Protein AF-A0A3D5EHP7-F1 (afdb_monomer)

Nearest PDB structures (foldseek):
  6ozk-assembly1_A  TM=3.458E-01  e=2.226E-01  Mus musculus
  6ozp-assembly1_A  TM=2.318E-01  e=3.391E-01  Mus musculus
  5dll-assembly1_A  TM=2.521E-01  e=5.826E-01  Francisella tularensis subsp. tularensis SCHU S4
  2ic3-assembly1_A  TM=4.475E-01  e=1.940E+00  Human immunodeficiency virus type 1 BH10
  4r5t-assembly1_A  TM=1.980E-01  e=2.831E-01  Plasmodium falciparum FcB1/Columbia

Mean predicted aligned error: 9.12 Å

Sequence (180 aa):
MDFETLTKLLETGKETVAVRLINDFSVHNEFAHITLQVVHVAKTGNYDTFGFYDNYYGQKHQYRGLKLTCQMDWRQNKTYGFHIGISPKTDLISLEEAETSLKVLRTINRKMLKMIHNEGHTDDFSEYAMRFCRAINAKAFYHNIDGNRAQSINHNIGLLRSELDIAIKTNLATWASRAA

pLDDT: mean 75.91, std 18.63, range [33.41, 97.31]

Secondary structure (DSSP, 8-state):
--HHHHHHHHHTT---EEEEEEEE--TT-SEEEEEEEEEE--SS--SSS-------TT---TTTTEEEEEEEETT-SS--EEEEEE--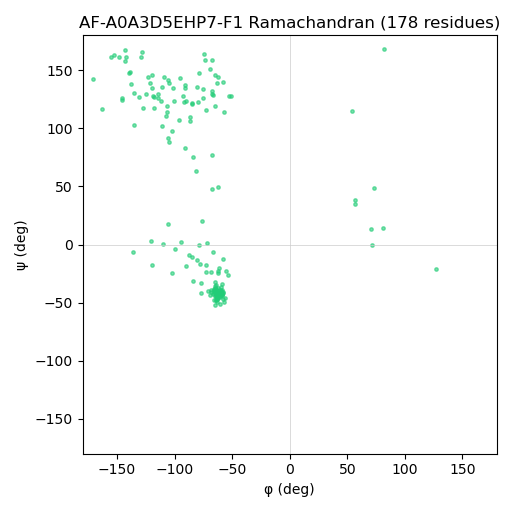SSSS--HHHHHHHHHHHHHHHHHHHHHHHHH-----HHHHHHHHHHHTT--EEEE--STT----EES-GGGHHHHHHHHHHHHHHHHHHHH-

Radius of gyration: 17.22 Å; Cα contacts (8 Å, |Δi|>4): 249; chains: 1; bounding box: 48×37×48 Å

Foldseek 3Di:
DDPVVVLVCQVVVVWAKEWEWDWADDLPDQKTKTKTQIFTADNDDDQPFCPGGDPPPDDPDLRAQWMWMWMDGLVDLDTDDIDTARDDPDPDDDPVRVVSRVVSVVQLVVQLVVCCVVPNDDPDPLVSVLSSCVSVVHQKYFYDDPDRNTPDIGRHPVCSSVVVVVSSCVNSVSSVVVVD

Structure (mmCIF, N/CA/C/O backbone):
data_AF-A0A3D5EHP7-F1
#
_entry.id   AF-A0A3D5EHP7-F1
#
loop_
_atom_site.group_PDB
_atom_site.id
_atom_site.type_symbol
_atom_site.label_atom_id
_atom_site.label_alt_id
_atom_site.label_comp_id
_atom_site.label_asym_id
_atom_site.label_entity_id
_atom_site.label_seq_id
_atom_site.pdbx_PDB_ins_code
_atom_site.Cartn_x
_atom_site.Cartn_y
_atom_site.Cartn_z
_atom_site.occupancy
_atom_site.B_iso_or_equiv
_atom_site.auth_seq_id
_atom_site.auth_comp_id
_atom_site.auth_asym_id
_atom_site.auth_atom_id
_atom_site.pdbx_PDB_model_num
ATOM 1 N N . MET A 1 1 ? -20.655 -2.899 -6.683 1.00 52.44 1 MET A N 1
ATOM 2 C CA . MET A 1 1 ? -21.229 -2.524 -5.376 1.00 52.44 1 MET A CA 1
ATOM 3 C C . MET A 1 1 ? -22.036 -1.273 -5.629 1.00 52.44 1 MET A C 1
ATOM 5 O O . MET A 1 1 ? -21.481 -0.356 -6.219 1.00 52.44 1 MET A O 1
ATOM 9 N N . ASP A 1 2 ? -23.329 -1.287 -5.326 1.00 45.03 2 ASP A N 1
ATOM 10 C CA . ASP A 1 2 ? -24.186 -0.119 -5.537 1.00 45.03 2 ASP A CA 1
ATOM 11 C C . ASP A 1 2 ? -23.926 0.982 -4.492 1.00 45.03 2 ASP A C 1
ATOM 13 O O . ASP A 1 2 ? -23.277 0.771 -3.461 1.00 45.03 2 ASP A O 1
ATOM 17 N N . PHE A 1 3 ? -24.407 2.182 -4.813 1.00 43.72 3 PHE A N 1
ATOM 18 C CA . PHE A 1 3 ? -24.248 3.402 -4.022 1.00 43.72 3 PHE A CA 1
ATOM 19 C C . PHE A 1 3 ? -24.839 3.271 -2.610 1.00 43.72 3 PHE A C 1
ATOM 21 O O . PHE A 1 3 ? -24.263 3.755 -1.637 1.00 43.72 3 PHE A O 1
ATOM 28 N N . GLU A 1 4 ? -25.961 2.568 -2.483 1.00 46.66 4 GLU A N 1
ATOM 29 C CA . GLU A 1 4 ? -26.695 2.416 -1.228 1.00 46.66 4 GLU A CA 1
ATOM 30 C C . GLU A 1 4 ? -25.938 1.518 -0.234 1.00 46.66 4 GLU A C 1
ATOM 32 O O . GLU A 1 4 ? -25.807 1.840 0.951 1.00 46.66 4 GLU A O 1
ATOM 37 N N . THR A 1 5 ? -25.329 0.438 -0.734 1.00 53.66 5 THR A N 1
ATOM 38 C CA . THR A 1 5 ? -24.476 -0.462 0.052 1.00 53.66 5 THR A CA 1
ATOM 39 C C . THR A 1 5 ? -23.208 0.238 0.544 1.00 53.66 5 THR A C 1
ATOM 41 O O . THR A 1 5 ? -22.797 0.041 1.691 1.00 53.66 5 THR A O 1
ATOM 44 N N . LEU A 1 6 ? -22.588 1.073 -0.298 1.00 48.25 6 LEU A N 1
ATOM 45 C CA . LEU A 1 6 ? -21.372 1.812 0.049 1.00 48.25 6 LEU A CA 1
ATOM 46 C C . LEU A 1 6 ? -21.636 2.834 1.167 1.00 48.25 6 LEU A C 1
ATOM 48 O O . LEU A 1 6 ? -20.916 2.845 2.164 1.00 48.25 6 LEU A O 1
ATOM 52 N N . THR A 1 7 ? -22.704 3.627 1.055 1.00 48.56 7 THR A N 1
ATOM 53 C CA . THR A 1 7 ? -23.089 4.635 2.058 1.00 48.56 7 THR A CA 1
ATOM 54 C C . THR A 1 7 ? -23.335 4.007 3.431 1.00 48.56 7 THR A C 1
ATOM 56 O O . THR A 1 7 ? -22.798 4.473 4.435 1.00 48.56 7 THR A O 1
ATOM 59 N N . LYS A 1 8 ? -24.026 2.863 3.482 1.00 51.59 8 LYS A N 1
ATOM 60 C CA . LYS A 1 8 ? -24.320 2.144 4.733 1.00 51.59 8 LYS A CA 1
ATOM 61 C C . LYS A 1 8 ? -23.060 1.601 5.428 1.00 51.59 8 LYS A C 1
ATOM 63 O O . LYS A 1 8 ? -22.973 1.591 6.659 1.00 51.59 8 LYS A O 1
ATOM 68 N N . LE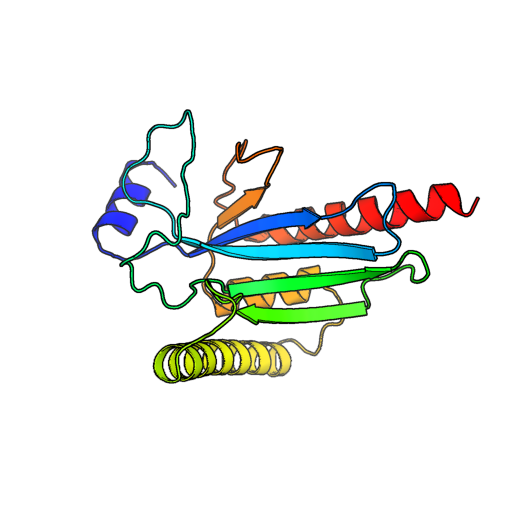U A 1 9 ? -22.052 1.159 4.669 1.00 46.53 9 LEU A N 1
ATOM 69 C CA . LEU A 1 9 ? -20.755 0.730 5.219 1.00 46.53 9 LEU A CA 1
ATOM 70 C C . LEU A 1 9 ? -19.970 1.911 5.808 1.00 46.53 9 LEU A C 1
ATOM 72 O O . LEU A 1 9 ? -19.404 1.803 6.896 1.00 46.53 9 LEU A O 1
ATOM 76 N N . LEU A 1 10 ? -19.996 3.056 5.127 1.00 47.22 10 LEU A N 1
ATOM 77 C CA . LEU A 1 10 ? -19.319 4.271 5.572 1.00 47.22 10 LEU A CA 1
ATOM 78 C C . LEU A 1 10 ? -19.994 4.876 6.815 1.00 47.22 10 LEU A C 1
ATOM 80 O O . LEU A 1 10 ? -19.317 5.221 7.785 1.00 47.22 10 LEU A O 1
ATOM 84 N N . GLU A 1 11 ? -21.324 4.947 6.852 1.00 45.44 11 GLU A N 1
ATOM 85 C CA . GLU A 1 11 ? -22.095 5.448 7.997 1.00 45.44 11 GLU A CA 1
ATOM 86 C C . GLU A 1 11 ? -21.859 4.631 9.266 1.00 45.44 11 GLU A C 1
ATOM 88 O O . GLU A 1 11 ? -21.575 5.213 10.315 1.00 45.44 11 GLU A O 1
ATOM 93 N N . THR A 1 12 ? -21.851 3.300 9.151 1.00 50.81 12 THR A N 1
ATOM 94 C CA . THR A 1 12 ? -21.662 2.364 10.275 1.00 50.81 12 THR A CA 1
ATOM 95 C C . THR A 1 12 ? -20.234 2.310 10.831 1.00 50.81 12 THR A C 1
ATOM 97 O O . THR A 1 12 ? -19.967 1.531 11.744 1.00 50.81 12 THR A O 1
ATOM 100 N N . GLY A 1 13 ? -19.298 3.110 10.301 1.00 42.38 13 GLY A N 1
ATOM 101 C CA . GLY A 1 13 ? -17.891 3.069 10.714 1.00 42.38 13 GLY A CA 1
ATOM 102 C C . GLY A 1 13 ? -17.168 1.800 10.255 1.00 42.38 13 GLY A C 1
ATOM 103 O O . GLY A 1 13 ? -16.054 1.526 10.698 1.00 42.38 13 GLY A O 1
ATOM 104 N N . LYS A 1 14 ? -17.766 1.028 9.336 1.00 51.19 14 LYS A N 1
ATOM 105 C CA . LYS A 1 14 ? -17.081 -0.034 8.592 1.00 51.19 14 LYS A CA 1
ATOM 106 C C . LYS A 1 14 ? -16.318 0.610 7.438 1.00 51.19 14 LYS A C 1
ATOM 108 O O . LYS A 1 14 ? -16.626 0.416 6.264 1.00 51.19 14 LYS A O 1
ATOM 113 N N . GLU A 1 15 ? -15.352 1.443 7.805 1.00 54.34 15 GLU A N 1
ATOM 114 C CA . GLU A 1 15 ? -14.517 2.190 6.874 1.00 54.34 15 GLU A CA 1
ATOM 115 C C . GLU A 1 15 ? -13.895 1.241 5.847 1.00 54.34 15 GLU A C 1
ATOM 117 O O . GLU A 1 15 ? -13.283 0.225 6.187 1.00 54.34 15 GLU A O 1
ATOM 122 N N . THR A 1 16 ? -14.061 1.567 4.567 1.00 65.00 16 THR A N 1
ATOM 123 C CA . THR A 1 16 ? -13.399 0.826 3.496 1.00 65.00 16 THR A CA 1
ATOM 124 C C . THR A 1 16 ? -12.020 1.438 3.292 1.00 65.00 16 THR A C 1
ATOM 126 O O . THR A 1 16 ? -11.901 2.570 2.824 1.00 65.00 16 THR A O 1
ATOM 129 N N . VAL A 1 17 ? -10.977 0.702 3.680 1.00 75.88 17 VAL A N 1
ATOM 130 C CA . VAL A 1 17 ? -9.587 1.081 3.403 1.00 75.88 17 VAL A CA 1
ATOM 131 C C . VAL A 1 17 ? -9.359 0.994 1.893 1.00 75.88 17 VAL A C 1
ATOM 133 O O . VAL A 1 17 ? -9.712 -0.004 1.255 1.00 75.88 17 VAL A O 1
ATOM 136 N N . ALA A 1 18 ? -8.766 2.032 1.317 1.00 79.81 18 ALA A N 1
ATOM 137 C CA . ALA A 1 18 ? -8.351 2.070 -0.078 1.00 79.81 18 ALA A CA 1
ATOM 138 C C . ALA A 1 18 ? -6.884 2.496 -0.181 1.00 79.81 18 ALA A C 1
ATOM 140 O O . ALA A 1 18 ? -6.293 2.991 0.782 1.00 79.81 18 ALA A O 1
ATOM 141 N N . VAL A 1 19 ? -6.288 2.291 -1.352 1.00 85.06 19 VAL A N 1
ATOM 142 C CA . VAL A 1 19 ? -4.933 2.770 -1.645 1.00 85.06 19 VAL A CA 1
ATOM 143 C C . VAL A 1 19 ? -4.929 3.704 -2.848 1.00 85.06 19 VAL A C 1
ATOM 145 O O . VAL A 1 19 ? -5.598 3.468 -3.850 1.00 85.06 19 VAL A O 1
ATOM 148 N N . ARG A 1 20 ? -4.154 4.778 -2.745 1.00 84.69 20 ARG A N 1
ATOM 149 C CA . ARG A 1 20 ? -3.828 5.676 -3.850 1.00 84.69 20 ARG A CA 1
ATOM 150 C C . ARG A 1 20 ? -2.547 5.200 -4.503 1.00 84.69 20 ARG A C 1
ATOM 152 O O . ARG A 1 20 ? -1.528 5.142 -3.817 1.00 84.69 20 ARG A O 1
ATOM 159 N N . LEU A 1 21 ? -2.588 4.926 -5.800 1.00 87.56 21 LEU A N 1
ATOM 160 C CA . LEU A 1 21 ? -1.389 4.699 -6.594 1.00 87.56 21 LEU A CA 1
ATOM 161 C C . LEU A 1 21 ? -0.824 6.044 -7.064 1.00 87.56 21 LEU A C 1
ATOM 163 O O . LEU A 1 21 ? -1.497 6.815 -7.749 1.00 87.56 21 LEU A O 1
ATOM 167 N N . ILE A 1 22 ? 0.416 6.315 -6.672 1.00 85.88 22 ILE A N 1
ATOM 168 C CA . ILE A 1 22 ? 1.203 7.476 -7.081 1.00 85.88 22 ILE A CA 1
ATOM 169 C C . ILE A 1 22 ? 2.422 6.938 -7.827 1.00 85.88 22 ILE A C 1
ATOM 171 O O . ILE A 1 22 ? 3.229 6.225 -7.233 1.00 85.88 22 ILE A O 1
ATOM 175 N N . ASN A 1 23 ? 2.553 7.271 -9.110 1.00 84.75 23 ASN A N 1
ATOM 176 C CA . ASN A 1 23 ? 3.771 7.015 -9.874 1.00 84.75 23 ASN A CA 1
ATOM 177 C C . ASN A 1 23 ? 4.547 8.329 -9.986 1.00 84.75 23 ASN A C 1
ATOM 179 O O . ASN A 1 23 ? 4.210 9.184 -10.801 1.00 84.75 23 ASN A O 1
ATOM 183 N N . ASP A 1 24 ? 5.529 8.506 -9.110 1.00 79.06 24 ASP A N 1
ATOM 184 C CA . ASP A 1 24 ? 6.421 9.659 -9.110 1.00 79.06 24 ASP A CA 1
ATOM 185 C C . ASP A 1 24 ? 7.647 9.330 -9.962 1.00 79.06 24 ASP A C 1
ATOM 187 O O . ASP A 1 24 ? 8.686 8.854 -9.491 1.00 79.06 24 ASP A O 1
ATOM 191 N N . PHE A 1 25 ? 7.460 9.514 -11.264 1.00 73.69 25 PHE A N 1
ATOM 192 C CA . PHE A 1 25 ? 8.495 9.376 -12.266 1.00 73.69 25 PHE A CA 1
ATOM 193 C C . PHE A 1 25 ? 8.538 10.644 -13.108 1.00 73.69 25 PHE A C 1
ATOM 195 O O . PHE A 1 25 ? 7.575 10.986 -13.795 1.00 73.69 25 PHE A O 1
ATOM 202 N N . SER A 1 26 ? 9.675 11.332 -13.060 1.00 65.94 26 SER A N 1
ATOM 203 C CA . SER A 1 26 ? 9.962 12.448 -13.948 1.00 65.94 26 SER A CA 1
ATOM 204 C C . SER A 1 26 ? 10.979 12.003 -14.991 1.00 65.94 26 SER A C 1
ATOM 206 O O . SER A 1 26 ? 11.950 11.304 -14.700 1.00 65.94 26 SER A O 1
ATOM 208 N N . VAL A 1 27 ? 10.781 12.487 -16.213 1.00 60.22 27 VAL A N 1
ATOM 209 C CA . VAL A 1 27 ? 11.666 12.296 -17.366 1.00 60.22 27 VAL A CA 1
ATOM 210 C C . VAL A 1 27 ? 13.090 12.814 -17.073 1.00 60.22 27 VAL A C 1
ATOM 212 O O . VAL A 1 27 ? 14.014 12.488 -17.800 1.00 60.22 27 VAL A O 1
ATOM 215 N N . HIS A 1 28 ? 13.345 13.567 -16.005 1.00 64.94 28 HIS A N 1
ATOM 216 C CA . HIS A 1 28 ? 14.689 14.055 -15.664 1.00 64.94 28 HIS A CA 1
ATOM 217 C C . HIS A 1 28 ? 15.289 13.403 -14.414 1.00 64.94 28 HIS A C 1
ATOM 219 O O . HIS A 1 28 ? 16.419 13.725 -14.056 1.00 64.94 28 HIS A O 1
ATOM 225 N N . ASN A 1 29 ? 14.575 12.480 -13.766 1.00 70.00 29 ASN A N 1
ATOM 226 C CA . ASN A 1 29 ? 15.044 11.872 -12.528 1.00 70.00 29 ASN A CA 1
ATOM 227 C C . ASN A 1 29 ? 15.859 10.599 -12.791 1.00 70.00 29 ASN A C 1
ATOM 229 O O . ASN A 1 29 ? 15.479 9.732 -13.580 1.00 70.00 29 ASN A O 1
ATOM 233 N N . GLU A 1 30 ? 16.959 10.469 -12.050 1.00 79.88 30 GLU A N 1
ATOM 234 C CA . GLU A 1 30 ? 17.740 9.229 -11.946 1.00 79.88 30 GLU A CA 1
ATOM 235 C C . GLU A 1 30 ? 16.964 8.129 -11.198 1.00 79.88 30 GLU A C 1
ATOM 237 O O . GLU A 1 30 ? 17.191 6.940 -11.406 1.00 79.88 30 GLU A O 1
ATOM 242 N N . PHE A 1 31 ? 16.004 8.530 -10.363 1.00 83.38 31 PHE A N 1
ATOM 243 C CA . PHE A 1 31 ? 15.211 7.644 -9.520 1.00 83.38 31 PHE A CA 1
ATOM 244 C C . PHE A 1 31 ? 13.722 7.758 -9.846 1.00 83.38 31 PHE A C 1
ATOM 246 O O . PHE A 1 31 ? 13.219 8.844 -10.145 1.00 83.38 31 PHE A O 1
ATOM 253 N N . ALA A 1 32 ? 13.007 6.641 -9.740 1.00 85.06 32 ALA A N 1
ATOM 254 C CA . ALA A 1 32 ? 11.553 6.593 -9.837 1.00 85.06 32 ALA A CA 1
ATOM 255 C C . ALA A 1 32 ? 10.963 5.963 -8.577 1.00 85.06 32 ALA A C 1
ATOM 257 O O . ALA A 1 32 ? 11.521 5.006 -8.026 1.00 85.06 32 ALA A O 1
ATOM 258 N N . HIS A 1 33 ? 9.804 6.466 -8.155 1.00 88.56 33 HIS A N 1
ATOM 259 C CA . HIS A 1 33 ? 9.080 5.924 -7.017 1.00 88.56 33 HIS A CA 1
ATOM 260 C C . HIS A 1 33 ? 7.654 5.555 -7.390 1.00 88.56 33 HIS A C 1
ATOM 262 O O . HIS A 1 33 ? 6.889 6.377 -7.884 1.00 88.56 33 HIS A O 1
ATOM 268 N N . ILE A 1 34 ? 7.254 4.333 -7.049 1.00 90.31 34 ILE A N 1
ATOM 269 C CA . ILE A 1 34 ? 5.842 3.948 -7.059 1.00 90.31 34 ILE A CA 1
ATOM 270 C C . ILE A 1 34 ? 5.388 3.852 -5.609 1.00 90.31 34 ILE A C 1
ATOM 272 O O . ILE A 1 34 ? 5.931 3.070 -4.832 1.00 90.31 34 ILE A O 1
ATOM 276 N N . THR A 1 35 ? 4.403 4.660 -5.229 1.00 90.69 35 THR A N 1
ATOM 277 C CA . THR A 1 35 ? 3.890 4.726 -3.860 1.00 90.69 35 THR A CA 1
ATOM 278 C C . THR A 1 35 ? 2.419 4.340 -3.809 1.00 90.69 35 THR A C 1
ATOM 280 O O . THR A 1 35 ? 1.587 4.920 -4.501 1.00 90.69 35 THR A O 1
ATOM 283 N N . LEU A 1 36 ? 2.093 3.398 -2.927 1.00 91.00 36 LEU A N 1
ATOM 284 C CA . LEU A 1 36 ? 0.739 3.136 -2.464 1.00 91.00 36 LEU A CA 1
ATOM 285 C C . LEU A 1 36 ? 0.508 3.871 -1.148 1.00 91.00 36 LEU A C 1
ATOM 287 O O . LEU A 1 36 ? 1.027 3.474 -0.106 1.00 91.00 36 LEU A O 1
ATOM 291 N N . GLN A 1 37 ? -0.277 4.940 -1.182 1.00 88.06 37 GLN A N 1
ATOM 292 C CA . GLN A 1 37 ? -0.674 5.668 0.021 1.00 88.06 37 GLN A CA 1
ATOM 293 C C . GLN A 1 37 ? -2.008 5.130 0.536 1.00 88.06 37 GLN A C 1
ATOM 295 O O . GLN A 1 37 ? -2.980 5.067 -0.215 1.00 88.06 37 GLN A O 1
ATOM 300 N N . VAL A 1 38 ? -2.070 4.763 1.816 1.00 84.38 38 VAL A N 1
ATOM 301 C CA . VAL A 1 38 ? -3.312 4.292 2.439 1.00 84.38 38 VAL A CA 1
ATOM 302 C C . VAL A 1 38 ? -4.237 5.465 2.693 1.00 84.38 38 VAL A C 1
ATOM 304 O O . VAL A 1 38 ? -3.821 6.511 3.195 1.00 84.38 38 VAL A O 1
ATOM 307 N N . VAL A 1 39 ? -5.502 5.283 2.335 1.00 76.38 39 VAL A N 1
ATOM 308 C CA . VAL A 1 39 ? -6.516 6.319 2.433 1.00 76.38 39 VAL A CA 1
ATOM 309 C C . VAL A 1 39 ? -7.884 5.748 2.838 1.00 76.38 39 VAL A C 1
ATOM 311 O O . VAL A 1 39 ? -8.149 4.556 2.671 1.00 76.38 39 VAL A O 1
ATOM 314 N N . HIS A 1 40 ? -8.756 6.599 3.386 1.00 67.25 40 HIS A N 1
ATOM 315 C CA . HIS A 1 40 ? -10.093 6.230 3.877 1.00 67.25 40 HIS A CA 1
ATOM 316 C C . HIS A 1 40 ? -11.193 6.897 3.040 1.00 67.25 40 HIS A C 1
ATOM 318 O O . HIS A 1 40 ? -11.171 8.108 2.846 1.00 67.25 40 HIS A O 1
ATOM 324 N N . VAL A 1 41 ? -12.170 6.130 2.557 1.00 58.44 41 VAL A N 1
ATOM 325 C CA . VAL A 1 41 ? -13.285 6.666 1.752 1.00 58.44 41 VAL A CA 1
ATOM 326 C C . VAL A 1 41 ? -14.175 7.592 2.607 1.00 58.44 41 VAL A C 1
ATOM 328 O O . VAL A 1 41 ? -14.593 7.207 3.698 1.00 58.44 41 VAL A O 1
ATOM 331 N N . ALA A 1 42 ? -14.455 8.816 2.138 1.00 49.41 42 ALA A N 1
ATOM 332 C CA . ALA A 1 42 ? -15.255 9.811 2.867 1.00 49.41 42 ALA A CA 1
ATOM 333 C C . ALA A 1 42 ? -16.773 9.540 2.778 1.00 49.41 42 ALA A C 1
ATOM 335 O O . ALA A 1 42 ? -17.256 9.051 1.760 1.00 49.41 42 ALA A O 1
ATOM 336 N N . LYS A 1 43 ? -17.525 9.892 3.838 1.00 45.19 43 LYS A N 1
ATOM 337 C CA . LYS A 1 43 ? -18.979 9.639 3.981 1.00 45.19 43 LYS A CA 1
ATOM 338 C C . LYS A 1 43 ? -19.878 10.519 3.094 1.00 45.19 43 LYS A C 1
ATOM 340 O O . LYS A 1 43 ? -21.010 10.137 2.831 1.00 45.19 43 LYS A O 1
ATOM 345 N N . THR A 1 44 ? -19.411 11.686 2.657 1.00 45.84 44 THR A N 1
ATOM 346 C CA . THR A 1 44 ? -20.191 12.668 1.884 1.00 45.84 44 THR A CA 1
ATOM 347 C C . THR A 1 44 ? -19.265 13.373 0.889 1.00 45.84 44 THR A C 1
ATOM 349 O O . THR A 1 44 ? -18.233 13.903 1.293 1.00 45.84 44 THR A O 1
ATOM 352 N N . GLY A 1 45 ? -19.579 13.387 -0.410 1.00 43.72 45 GLY A N 1
ATOM 353 C CA . GLY A 1 45 ? -18.715 14.066 -1.382 1.00 43.72 45 GLY A CA 1
ATOM 354 C C . GLY A 1 45 ? -19.370 14.348 -2.728 1.00 43.72 45 GLY A C 1
ATOM 355 O O . GLY A 1 45 ? -19.698 13.422 -3.462 1.00 43.72 45 GLY A O 1
ATOM 356 N N . ASN A 1 46 ? -19.505 15.640 -3.040 1.00 38.66 46 ASN A N 1
ATOM 357 C CA . ASN A 1 46 ? -19.684 16.156 -4.396 1.00 38.66 46 ASN A CA 1
ATOM 358 C C . ASN A 1 46 ? -18.456 15.816 -5.257 1.00 38.66 46 ASN A C 1
ATOM 360 O O . ASN A 1 46 ? -17.323 15.832 -4.777 1.00 38.66 46 ASN A O 1
ATOM 364 N N . TYR A 1 47 ? -18.711 15.522 -6.528 1.00 46.84 47 TYR A N 1
ATOM 365 C CA . TYR A 1 47 ? -17.807 14.821 -7.444 1.00 46.84 47 TYR A CA 1
ATOM 366 C C . TYR A 1 47 ? -16.761 15.711 -8.151 1.00 46.84 47 TYR A C 1
ATOM 368 O O . TYR A 1 47 ? -15.830 15.181 -8.751 1.00 46.84 47 TYR A O 1
ATOM 376 N N . ASP A 1 48 ? -16.876 17.044 -8.073 1.00 34.25 48 ASP A N 1
ATOM 377 C CA . ASP A 1 48 ? -16.098 17.975 -8.923 1.00 34.25 48 ASP A CA 1
ATOM 378 C C . ASP A 1 48 ? -14.746 18.415 -8.353 1.00 34.25 48 ASP A C 1
ATOM 380 O O . ASP A 1 48 ? -13.836 18.830 -9.073 1.00 34.25 48 ASP A O 1
ATOM 384 N N . THR A 1 49 ? -14.564 18.250 -7.055 1.00 35.41 49 THR A N 1
ATOM 385 C CA . THR A 1 49 ? -13.250 18.132 -6.450 1.00 35.41 49 THR A CA 1
ATOM 386 C C . THR A 1 49 ? -13.391 16.986 -5.490 1.00 35.41 49 THR A C 1
ATOM 388 O O . THR A 1 49 ? -13.978 17.114 -4.418 1.00 35.41 49 THR A O 1
ATOM 391 N N . PHE A 1 50 ? -12.877 15.826 -5.870 1.00 40.12 50 PHE A N 1
ATOM 392 C CA . PHE A 1 50 ? -12.656 14.784 -4.896 1.00 40.12 50 PHE A CA 1
ATOM 393 C C . PHE A 1 50 ? -11.545 15.261 -3.949 1.00 40.12 50 PHE A C 1
ATOM 395 O O . PHE A 1 50 ? -10.410 14.796 -4.002 1.00 40.12 50 PHE A O 1
ATOM 402 N N . GLY A 1 51 ? -11.908 16.164 -3.028 1.00 33.41 51 GLY A N 1
ATOM 403 C CA . GLY A 1 51 ? -11.316 16.366 -1.710 1.00 33.41 51 GLY A CA 1
ATOM 404 C C . GLY A 1 51 ? -11.500 15.103 -0.879 1.00 33.41 51 GLY A C 1
ATOM 405 O O . GLY A 1 51 ? -12.009 15.108 0.237 1.00 33.41 51 GLY A O 1
ATOM 406 N N . PHE A 1 52 ? -11.139 13.979 -1.479 1.00 42.19 52 PHE A N 1
ATOM 407 C CA . PHE A 1 52 ? -11.046 12.723 -0.818 1.00 42.19 52 PHE A CA 1
ATOM 408 C C . PHE A 1 52 ? -9.704 12.756 -0.108 1.00 42.19 52 PHE A C 1
ATOM 410 O O . PHE A 1 52 ? -8.664 13.096 -0.685 1.00 42.19 52 PHE A O 1
ATOM 417 N N . TYR A 1 53 ? -9.741 12.315 1.141 1.00 52.59 53 TYR A N 1
ATOM 418 C CA . TYR A 1 53 ? -8.553 11.984 1.907 1.00 52.59 53 TYR A CA 1
ATOM 419 C C . TYR A 1 53 ? -7.753 13.192 2.365 1.00 52.59 53 TYR A C 1
ATOM 421 O O . TYR A 1 53 ? -6.526 13.196 2.249 1.00 52.59 53 TYR A O 1
ATOM 429 N N . ASP A 1 54 ? -8.404 14.185 2.959 1.00 40.44 54 ASP A N 1
ATOM 430 C CA . ASP A 1 54 ? -7.619 14.953 3.898 1.00 40.44 54 ASP A CA 1
ATOM 431 C C . ASP A 1 54 ? -7.454 14.121 5.168 1.00 40.44 54 ASP A C 1
ATOM 433 O O . ASP A 1 54 ? -8.422 13.702 5.810 1.00 40.44 54 ASP A O 1
ATOM 437 N N . ASN A 1 55 ? -6.206 13.940 5.579 1.00 42.31 55 ASN A N 1
ATOM 438 C CA . ASN A 1 55 ? -5.896 13.711 6.979 1.00 42.31 55 ASN A CA 1
ATOM 439 C C . ASN A 1 55 ? -6.200 15.014 7.761 1.00 42.31 55 ASN A C 1
ATOM 441 O O . ASN A 1 55 ? -5.351 15.475 8.538 1.00 42.31 55 ASN A O 1
ATOM 445 N N . TYR A 1 56 ? -7.377 15.626 7.549 1.00 37.25 56 TYR A N 1
ATOM 446 C CA . TYR A 1 56 ? -7.777 16.871 8.185 1.00 37.25 56 TYR A CA 1
ATOM 447 C C . TYR A 1 56 ? -7.736 16.657 9.698 1.00 37.25 56 TYR A C 1
ATOM 449 O O . TYR A 1 56 ? -8.007 15.584 10.250 1.00 37.25 56 TYR A O 1
ATOM 457 N N . TYR A 1 57 ? -7.252 17.696 10.356 1.00 39.34 57 TYR A N 1
ATOM 458 C CA . TYR A 1 57 ? -6.866 17.743 11.751 1.00 39.34 57 TYR A CA 1
ATOM 459 C C . TYR A 1 57 ? -8.062 17.340 12.634 1.00 39.34 57 TYR A C 1
ATOM 461 O O . TYR A 1 57 ? -9.066 18.037 12.658 1.00 39.34 57 TYR A O 1
ATOM 469 N N . GLY A 1 58 ? -7.958 16.205 13.339 1.00 40.41 58 GLY A N 1
ATOM 470 C CA . GLY A 1 58 ? -8.954 15.756 14.324 1.00 40.41 58 GLY A CA 1
ATOM 471 C C . GLY A 1 58 ? -9.481 14.330 14.135 1.00 40.41 58 GLY A C 1
ATOM 472 O O . GLY A 1 58 ? -9.928 13.732 15.112 1.00 40.41 58 GLY A O 1
ATOM 473 N N . GLN A 1 59 ? -9.388 13.737 12.936 1.00 47.44 59 GLN A N 1
ATOM 474 C CA . GLN A 1 59 ? -9.823 12.346 12.734 1.00 47.44 59 GLN A CA 1
ATOM 475 C C . GLN A 1 59 ? -8.718 11.344 13.112 1.00 47.44 59 GLN A C 1
ATOM 477 O O . GLN A 1 59 ? -7.601 11.390 12.588 1.00 47.44 59 GLN A O 1
ATOM 482 N N . LYS A 1 60 ? -9.023 10.446 14.057 1.00 52.75 60 LYS A N 1
ATOM 483 C CA . LYS A 1 60 ? -8.116 9.399 14.555 1.00 52.75 60 LYS A CA 1
ATOM 484 C C . LYS A 1 60 ? -8.149 8.171 13.636 1.00 52.75 60 LYS A C 1
ATOM 486 O O . LYS A 1 60 ? -8.727 7.149 13.988 1.00 52.75 60 LYS A O 1
ATOM 491 N N . HIS A 1 61 ? -7.512 8.270 12.471 1.00 65.94 61 HIS A N 1
ATOM 492 C CA . HIS A 1 61 ? -7.351 7.131 11.558 1.00 65.94 61 HIS A CA 1
ATOM 493 C C . HIS A 1 61 ? -6.068 6.366 11.860 1.00 65.94 61 HIS A C 1
ATOM 495 O O . HIS A 1 61 ? -4.977 6.934 11.814 1.00 65.94 61 HIS A O 1
ATOM 501 N N . GLN A 1 62 ? -6.181 5.064 12.133 1.00 72.25 62 GLN A N 1
ATOM 502 C CA . GLN A 1 62 ? -5.031 4.228 12.507 1.00 72.25 62 GLN A CA 1
ATOM 503 C C . GLN A 1 62 ? -3.958 4.122 11.407 1.00 72.25 62 GLN A C 1
ATOM 505 O O . GLN A 1 62 ? -2.810 3.826 11.706 1.00 72.25 62 GLN A O 1
ATOM 510 N N . TYR A 1 63 ? -4.311 4.355 10.138 1.00 78.50 63 TYR A N 1
ATOM 511 C CA . TYR A 1 63 ? -3.387 4.283 8.998 1.00 78.50 63 TYR A CA 1
ATOM 512 C C . TYR A 1 63 ? -2.988 5.659 8.456 1.00 78.50 63 TYR A C 1
ATOM 514 O O . TYR A 1 63 ? -2.499 5.768 7.331 1.00 78.50 63 TYR A O 1
ATOM 522 N N . ARG A 1 64 ? -3.183 6.723 9.242 1.00 76.88 64 ARG A N 1
ATOM 523 C CA . ARG A 1 64 ? -2.771 8.078 8.868 1.00 76.88 64 ARG A CA 1
ATOM 524 C C . ARG A 1 64 ? -1.308 8.095 8.420 1.00 76.88 64 ARG A C 1
ATOM 526 O O . ARG A 1 64 ? -0.431 7.631 9.136 1.00 76.88 64 ARG A O 1
ATOM 533 N N . GLY A 1 65 ? -1.059 8.652 7.235 1.00 77.75 65 GLY A N 1
ATOM 534 C CA . GLY A 1 65 ? 0.290 8.812 6.684 1.00 77.75 65 GLY A CA 1
ATOM 535 C C . GLY A 1 65 ? 0.965 7.513 6.230 1.00 77.75 65 GLY A C 1
ATOM 536 O O . GLY A 1 65 ? 2.081 7.585 5.719 1.00 77.75 65 GLY A O 1
ATOM 537 N N . LEU A 1 66 ? 0.312 6.354 6.374 1.00 88.94 66 LEU A N 1
ATOM 538 C CA . LEU A 1 66 ? 0.865 5.058 5.994 1.00 88.94 66 LEU A CA 1
ATOM 539 C C . LEU A 1 66 ? 1.026 4.954 4.473 1.00 88.94 66 LEU A C 1
ATOM 541 O O . LEU A 1 66 ? 0.092 5.206 3.706 1.00 88.94 66 LEU A O 1
ATOM 545 N N . LYS A 1 67 ? 2.219 4.554 4.044 1.00 91.88 67 LYS A N 1
ATOM 546 C CA . LYS A 1 67 ? 2.600 4.385 2.644 1.00 91.88 67 LYS A CA 1
ATOM 547 C C . LYS A 1 67 ? 3.432 3.116 2.480 1.00 91.88 67 LYS A C 1
ATOM 549 O O . LYS A 1 67 ? 4.187 2.745 3.377 1.00 91.88 67 LYS A O 1
ATOM 554 N N . LEU A 1 68 ? 3.304 2.488 1.319 1.00 94.81 68 LEU A N 1
ATOM 555 C CA . LEU A 1 68 ? 4.258 1.524 0.785 1.00 94.81 68 LEU A CA 1
ATOM 556 C C . LEU A 1 68 ? 4.922 2.162 -0.435 1.00 94.81 68 LEU A C 1
ATOM 558 O O . LEU A 1 68 ? 4.223 2.542 -1.369 1.00 94.81 68 LEU A O 1
ATOM 562 N N . THR A 1 69 ? 6.246 2.253 -0.442 1.00 93.25 69 THR A N 1
ATOM 563 C CA . THR A 1 69 ? 7.016 2.833 -1.545 1.00 93.25 69 THR A CA 1
ATOM 564 C C . THR A 1 69 ? 7.960 1.799 -2.137 1.00 93.25 69 THR A C 1
ATOM 566 O O . THR A 1 69 ? 8.656 1.088 -1.411 1.00 93.25 69 THR A O 1
ATOM 569 N N . CYS A 1 70 ? 7.980 1.746 -3.463 1.00 92.88 70 CYS A N 1
ATOM 570 C CA . CYS A 1 70 ? 8.958 1.048 -4.274 1.00 92.88 70 CYS A CA 1
ATOM 571 C C . CYS A 1 70 ? 9.972 2.037 -4.838 1.00 92.88 70 CYS A C 1
ATOM 573 O O . CYS A 1 70 ? 9.578 3.068 -5.381 1.00 92.88 70 CYS A O 1
ATOM 575 N N . GLN A 1 71 ? 11.251 1.683 -4.761 1.00 90.25 71 GLN A N 1
ATOM 576 C CA . GLN A 1 71 ? 12.367 2.422 -5.343 1.00 90.25 71 GLN A CA 1
ATOM 577 C C . GLN A 1 71 ? 12.889 1.736 -6.606 1.00 90.25 71 GLN A C 1
ATOM 579 O O . GLN A 1 71 ? 13.004 0.505 -6.666 1.00 90.25 71 GLN A O 1
ATOM 584 N N . MET A 1 72 ? 13.191 2.560 -7.607 1.00 89.31 72 MET A N 1
ATOM 585 C CA . MET A 1 72 ? 13.745 2.183 -8.905 1.00 89.31 72 MET A CA 1
ATOM 586 C C . MET A 1 72 ? 14.809 3.210 -9.317 1.00 89.31 72 MET A C 1
ATOM 588 O O . MET A 1 72 ? 14.692 4.387 -8.984 1.00 89.31 72 MET A O 1
ATOM 592 N N . ASP A 1 73 ? 15.833 2.760 -10.040 1.00 85.25 73 ASP A N 1
ATOM 593 C CA . ASP A 1 73 ? 16.992 3.545 -10.492 1.00 85.25 73 ASP A CA 1
ATOM 594 C C . ASP A 1 73 ? 17.267 3.125 -11.933 1.00 85.25 73 ASP A C 1
ATOM 596 O O . ASP A 1 73 ? 17.217 1.933 -12.243 1.00 85.25 73 ASP A O 1
ATOM 600 N N . TRP A 1 74 ? 17.565 4.087 -12.802 1.00 82.31 74 TRP A N 1
ATOM 601 C CA . TRP A 1 74 ? 17.892 3.857 -14.208 1.00 82.31 74 TRP A CA 1
ATOM 602 C C . TRP A 1 74 ? 19.029 2.853 -14.438 1.00 82.31 74 TRP A C 1
ATOM 604 O O . TRP A 1 74 ? 19.077 2.207 -15.483 1.00 82.31 74 TRP A O 1
ATOM 614 N N . ARG A 1 75 ? 19.940 2.692 -13.471 1.00 80.56 75 ARG A N 1
ATOM 615 C CA . ARG A 1 75 ? 21.051 1.727 -13.525 1.00 80.56 75 ARG A CA 1
ATOM 616 C C . ARG A 1 75 ? 20.597 0.283 -13.341 1.00 80.56 75 ARG A C 1
ATOM 618 O O . ARG A 1 75 ? 21.361 -0.637 -13.632 1.00 80.56 75 ARG A O 1
ATOM 625 N N . GLN A 1 76 ? 19.396 0.067 -12.809 1.00 77.94 76 GLN A N 1
ATOM 626 C CA . GLN A 1 76 ? 18.859 -1.256 -12.526 1.00 77.94 76 GLN A CA 1
ATOM 627 C C . GLN A 1 76 ? 17.592 -1.509 -13.339 1.00 77.94 76 GLN A C 1
ATOM 629 O O . GLN A 1 76 ? 16.599 -0.801 -13.233 1.00 77.94 76 GLN A O 1
ATOM 634 N N . ASN A 1 77 ? 17.566 -2.624 -14.065 1.00 73.81 77 ASN A N 1
ATOM 635 C CA . ASN A 1 77 ? 16.387 -3.042 -14.833 1.00 73.81 77 ASN A CA 1
ATOM 636 C C . ASN A 1 77 ? 15.270 -3.651 -13.960 1.00 73.81 77 ASN A C 1
ATOM 638 O O . ASN A 1 77 ? 14.437 -4.408 -14.455 1.00 73.81 77 ASN A O 1
ATOM 642 N N . LYS A 1 78 ? 15.274 -3.384 -12.652 1.00 81.12 78 LYS A N 1
ATOM 643 C CA . LYS A 1 78 ? 14.288 -3.893 -11.698 1.00 81.12 78 LYS A CA 1
ATOM 644 C C . LYS A 1 78 ? 14.127 -2.950 -10.511 1.00 81.12 78 LYS A C 1
ATOM 646 O O . LYS A 1 78 ? 14.978 -2.108 -10.237 1.00 81.12 78 LYS A O 1
ATOM 651 N N . THR A 1 79 ? 13.032 -3.134 -9.787 1.00 83.38 79 THR A N 1
ATOM 652 C CA . THR A 1 79 ? 12.818 -2.522 -8.477 1.00 83.38 79 THR A CA 1
ATOM 653 C C . THR A 1 79 ? 13.837 -3.074 -7.466 1.00 83.38 79 THR A C 1
ATOM 655 O O . THR A 1 79 ? 14.235 -4.237 -7.563 1.00 83.38 79 THR A O 1
ATOM 658 N N . TYR A 1 80 ? 14.295 -2.255 -6.512 1.00 80.38 80 TYR A N 1
ATOM 659 C CA . TYR A 1 80 ? 15.369 -2.675 -5.587 1.00 80.38 80 TYR A CA 1
ATOM 660 C C . TYR A 1 80 ? 15.156 -2.313 -4.113 1.00 80.38 80 TYR A C 1
ATOM 662 O O . TYR A 1 80 ? 15.930 -2.755 -3.266 1.00 80.38 80 TYR A O 1
ATOM 670 N N . GLY A 1 81 ? 14.120 -1.542 -3.777 1.00 83.25 81 GLY A N 1
ATOM 671 C CA . GLY A 1 81 ? 13.836 -1.171 -2.390 1.00 83.25 81 GLY A CA 1
ATOM 672 C C . GLY A 1 81 ? 12.344 -1.056 -2.123 1.00 83.25 81 GLY A C 1
ATOM 673 O O . GLY A 1 81 ? 11.662 -0.287 -2.796 1.00 83.25 81 GLY A O 1
ATOM 674 N N . PHE A 1 82 ? 11.842 -1.800 -1.132 1.00 89.25 82 PHE A N 1
ATOM 675 C CA . PHE A 1 82 ? 10.456 -1.714 -0.660 1.00 89.25 82 PHE A CA 1
ATOM 676 C C . PHE A 1 82 ? 10.439 -1.190 0.771 1.00 89.25 82 PHE A C 1
ATOM 678 O O . PHE A 1 82 ? 11.085 -1.754 1.654 1.00 89.25 82 PHE A O 1
ATOM 685 N N . HIS A 1 83 ? 9.680 -0.129 1.016 1.00 90.44 83 HIS A N 1
ATOM 686 C CA . HIS A 1 83 ? 9.575 0.471 2.339 1.00 90.44 83 HIS A CA 1
ATOM 687 C C . HIS A 1 83 ? 8.117 0.699 2.724 1.00 90.44 83 HIS A C 1
ATOM 689 O O . HIS A 1 83 ? 7.374 1.351 1.994 1.00 90.44 83 HIS A O 1
ATOM 695 N N . ILE A 1 84 ? 7.724 0.192 3.894 1.00 93.12 84 ILE A N 1
ATOM 696 C CA . ILE A 1 84 ? 6.470 0.563 4.553 1.00 93.12 84 ILE A CA 1
ATOM 697 C C . ILE A 1 84 ? 6.808 1.577 5.640 1.00 93.12 84 ILE A C 1
ATOM 699 O O . ILE A 1 84 ? 7.587 1.274 6.545 1.00 93.12 84 ILE A O 1
ATOM 703 N N . GLY A 1 85 ? 6.184 2.748 5.579 1.00 90.81 85 GLY A N 1
ATOM 704 C CA . GLY A 1 85 ? 6.442 3.833 6.517 1.00 90.81 85 GLY A CA 1
ATOM 705 C C . GLY A 1 85 ? 5.212 4.684 6.774 1.00 90.81 85 GLY A C 1
ATOM 706 O O . GLY A 1 85 ? 4.255 4.677 6.001 1.00 90.81 85 GLY A O 1
ATOM 707 N N . ILE A 1 86 ? 5.241 5.426 7.878 1.00 87.88 86 ILE A N 1
ATOM 708 C CA . ILE A 1 86 ? 4.251 6.456 8.183 1.00 87.88 86 ILE A CA 1
ATOM 709 C C . ILE A 1 86 ? 4.932 7.803 7.985 1.00 87.88 86 ILE A C 1
ATOM 711 O O . ILE A 1 86 ? 5.877 8.141 8.690 1.00 87.88 86 ILE A O 1
ATOM 715 N N . SER A 1 87 ? 4.457 8.549 6.992 1.00 82.81 87 SER A N 1
ATOM 716 C CA . SER A 1 87 ? 4.883 9.920 6.747 1.00 82.81 87 SER A CA 1
ATOM 717 C C . SER A 1 87 ? 4.270 10.801 7.834 1.00 82.81 87 SER A C 1
ATOM 719 O O . SER A 1 87 ? 3.036 10.897 7.882 1.00 82.81 87 SER A O 1
ATOM 721 N N . PRO A 1 88 ? 5.086 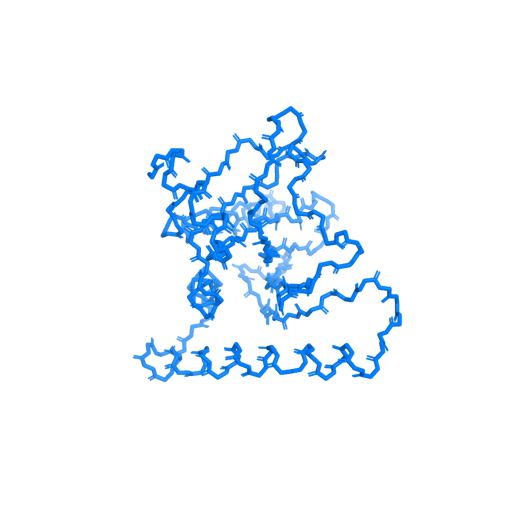11.427 8.697 1.00 71.56 88 PRO A N 1
ATOM 722 C CA . PRO A 1 88 ? 4.567 12.297 9.729 1.00 71.56 88 PRO A CA 1
ATOM 723 C C . PRO A 1 88 ? 3.950 13.539 9.096 1.00 71.56 88 PRO A C 1
ATOM 725 O O . PRO A 1 88 ? 4.198 13.887 7.940 1.00 71.56 88 PRO A O 1
ATOM 728 N N . LYS A 1 89 ? 3.082 14.178 9.866 1.00 64.31 89 LYS A N 1
ATOM 729 C CA . LYS A 1 89 ? 2.356 15.368 9.437 1.00 64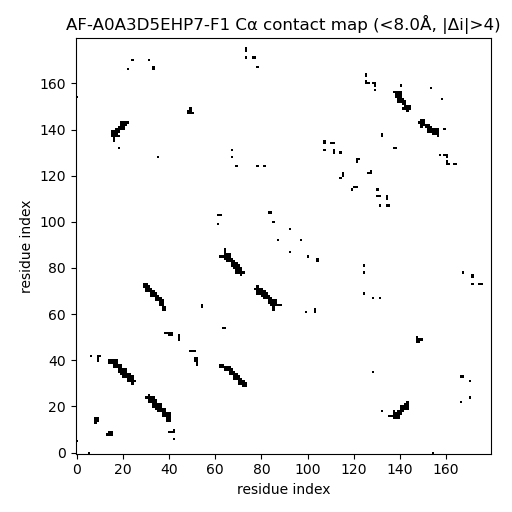.31 89 LYS A CA 1
ATOM 730 C C . LYS A 1 89 ? 3.211 16.635 9.470 1.00 64.31 89 LYS A C 1
ATOM 732 O O . LYS A 1 89 ? 2.990 17.558 8.695 1.00 64.31 89 LYS A O 1
ATOM 737 N N . THR A 1 90 ? 4.119 16.672 10.427 1.00 70.75 90 THR A N 1
ATOM 738 C CA . THR A 1 90 ? 5.053 17.749 10.730 1.00 70.75 90 THR A CA 1
ATOM 739 C C . THR A 1 90 ? 6.441 17.136 10.822 1.00 70.75 90 THR A C 1
ATOM 741 O O . THR A 1 90 ? 6.564 15.928 11.030 1.00 70.75 90 THR A O 1
ATOM 744 N N . ASP A 1 91 ? 7.483 17.956 10.721 1.00 75.06 91 ASP A N 1
ATOM 745 C CA . ASP A 1 91 ? 8.871 17.479 10.832 1.00 75.06 91 ASP A CA 1
ATOM 746 C C . ASP A 1 91 ? 9.169 16.848 12.204 1.00 75.06 91 ASP A C 1
ATOM 748 O O . ASP A 1 91 ? 10.092 16.050 12.354 1.00 75.06 91 ASP A O 1
ATOM 752 N N . LEU A 1 92 ? 8.351 17.179 13.206 1.00 78.88 92 LEU A N 1
ATOM 753 C CA . LEU A 1 92 ? 8.401 16.623 14.550 1.00 78.88 92 LEU A CA 1
ATOM 754 C C . LEU A 1 92 ? 7.175 15.744 14.802 1.00 78.88 92 LEU A C 1
ATOM 756 O O . LEU A 1 92 ? 6.049 16.150 14.514 1.00 78.88 92 LEU A O 1
ATOM 760 N N . ILE A 1 93 ? 7.397 14.569 15.389 1.00 82.94 93 ILE A N 1
ATOM 761 C CA . ILE A 1 93 ? 6.346 13.688 15.911 1.00 82.94 93 ILE A CA 1
ATOM 762 C C . ILE A 1 93 ? 6.385 13.682 17.434 1.00 82.94 93 ILE A C 1
ATOM 764 O O . ILE A 1 93 ? 7.457 13.718 18.039 1.00 82.94 93 ILE A O 1
ATOM 768 N N . SER A 1 94 ? 5.216 13.611 18.067 1.00 87.56 94 SER A N 1
ATOM 769 C CA . SER A 1 94 ? 5.142 13.377 19.513 1.00 87.56 94 SER A CA 1
ATOM 770 C C . SER A 1 94 ? 5.486 11.921 19.853 1.00 87.56 94 SER A C 1
ATOM 772 O O . SER A 1 94 ? 5.349 11.029 19.011 1.00 87.56 94 SER A O 1
ATOM 774 N N . LEU A 1 95 ? 5.880 11.653 21.104 1.00 88.31 95 LEU A N 1
ATOM 775 C CA . LEU A 1 95 ? 6.098 10.282 21.584 1.00 88.31 95 LEU A CA 1
ATOM 776 C C . LEU A 1 95 ? 4.828 9.422 21.437 1.00 88.31 95 LEU A C 1
ATOM 778 O O . LEU A 1 95 ? 4.906 8.288 20.975 1.00 88.31 95 LEU A O 1
ATOM 782 N N . GLU A 1 96 ? 3.656 9.976 21.756 1.00 87.56 96 GLU A N 1
ATOM 783 C CA . GLU A 1 96 ? 2.364 9.286 21.623 1.00 87.56 96 GLU A CA 1
ATOM 784 C C . GLU A 1 96 ? 2.064 8.895 20.162 1.00 87.56 96 GLU A C 1
ATOM 786 O O . GLU A 1 96 ? 1.617 7.778 19.872 1.00 87.56 96 GLU A O 1
ATOM 791 N N . GLU A 1 97 ? 2.352 9.792 19.215 1.00 83.19 97 GLU A N 1
ATOM 792 C CA . GLU A 1 97 ? 2.192 9.527 17.783 1.00 83.19 97 GLU A CA 1
ATOM 793 C C . GLU A 1 97 ? 3.199 8.482 17.285 1.00 83.19 97 GLU A C 1
ATOM 795 O O . GLU A 1 97 ? 2.831 7.591 16.512 1.00 83.19 97 GLU A O 1
ATOM 800 N N . ALA A 1 98 ? 4.442 8.528 17.774 1.00 87.94 98 ALA A N 1
ATOM 801 C CA . ALA A 1 98 ? 5.467 7.534 17.471 1.00 87.94 98 ALA A CA 1
ATOM 802 C C . ALA A 1 98 ? 5.074 6.137 17.983 1.00 87.94 98 ALA A C 1
ATOM 804 O O . ALA A 1 98 ? 5.154 5.156 17.240 1.00 87.94 98 ALA A O 1
ATOM 805 N N . GLU A 1 99 ? 4.584 6.030 19.219 1.00 90.19 99 GLU A N 1
ATOM 806 C CA . GLU A 1 99 ? 4.110 4.768 19.797 1.00 90.19 99 GLU A CA 1
ATOM 807 C C . GLU A 1 99 ? 2.905 4.202 19.042 1.00 90.19 99 GLU A C 1
ATOM 809 O O . GLU A 1 99 ? 2.818 2.992 18.801 1.00 90.19 99 GLU A O 1
ATOM 814 N N . THR A 1 100 ? 1.975 5.070 18.643 1.00 86.19 100 THR A N 1
ATOM 815 C CA . THR A 1 100 ? 0.812 4.685 17.836 1.00 86.19 100 THR A CA 1
ATOM 816 C C . THR A 1 100 ? 1.253 4.166 16.469 1.00 86.19 100 THR A C 1
ATOM 818 O O . THR A 1 100 ? 0.856 3.071 16.062 1.00 86.19 100 THR A O 1
ATOM 821 N N . SER A 1 101 ? 2.150 4.894 15.804 1.00 87.38 101 SER A N 1
ATOM 822 C CA . SER A 1 101 ? 2.739 4.503 14.521 1.00 87.38 101 SER A CA 1
ATOM 823 C C . SER A 1 101 ? 3.458 3.156 14.622 1.00 87.38 101 SER A C 1
ATOM 825 O O . SER A 1 101 ? 3.255 2.268 13.792 1.00 87.38 101 SER A O 1
ATOM 827 N N . LEU A 1 102 ? 4.226 2.940 15.693 1.00 91.50 102 LEU A N 1
ATOM 828 C CA . LEU A 1 102 ? 4.918 1.680 15.948 1.00 91.50 102 LEU A CA 1
ATOM 829 C C . LEU A 1 102 ? 3.943 0.507 16.124 1.00 91.50 102 LEU A C 1
ATOM 831 O O . LEU A 1 102 ? 4.176 -0.571 15.571 1.00 91.50 102 LEU A O 1
ATOM 835 N N . LYS A 1 103 ? 2.844 0.687 16.868 1.00 90.94 103 LYS A N 1
ATOM 836 C CA . LYS A 1 103 ? 1.808 -0.352 17.047 1.00 90.94 103 LYS A CA 1
ATOM 837 C C . LYS A 1 103 ? 1.183 -0.759 15.708 1.00 90.94 103 LYS A C 1
ATOM 839 O O . LYS A 1 103 ? 0.990 -1.953 15.449 1.00 90.94 103 LYS A O 1
ATOM 844 N N . VAL A 1 104 ? 0.917 0.217 14.843 1.00 89.25 104 VAL A N 1
ATOM 845 C CA . VAL A 1 104 ? 0.369 0.004 13.496 1.00 89.25 104 VAL A CA 1
ATOM 846 C C . VAL A 1 104 ? 1.361 -0.766 12.625 1.00 89.25 104 VAL A C 1
ATOM 848 O O . VAL A 1 104 ? 1.020 -1.829 12.098 1.00 89.25 104 VAL A O 1
ATOM 851 N N . LEU A 1 105 ? 2.609 -0.299 12.545 1.00 93.94 105 LEU A N 1
ATOM 852 C CA . LEU A 1 105 ? 3.663 -0.937 11.752 1.00 93.94 105 LEU A CA 1
ATOM 853 C C . LEU A 1 105 ? 3.955 -2.366 12.228 1.00 93.94 105 LEU A C 1
ATOM 855 O O . LEU A 1 105 ? 4.043 -3.276 11.407 1.00 93.94 105 LEU A O 1
ATOM 859 N N . ARG A 1 106 ? 4.007 -2.611 13.545 1.00 95.44 106 ARG A N 1
ATOM 860 C CA . ARG A 1 106 ? 4.154 -3.968 14.109 1.00 95.44 106 ARG A CA 1
ATOM 861 C C . ARG A 1 106 ? 3.009 -4.889 13.699 1.00 95.44 106 ARG A C 1
ATOM 863 O O . ARG A 1 106 ? 3.239 -6.054 13.373 1.00 95.44 106 ARG A O 1
ATOM 870 N N . THR A 1 107 ? 1.781 -4.377 13.700 1.00 93.56 107 THR A N 1
ATOM 871 C CA . THR A 1 107 ? 0.599 -5.151 13.305 1.00 93.56 107 THR A CA 1
ATOM 872 C C . THR A 1 107 ? 0.661 -5.548 11.834 1.00 93.56 107 THR A C 1
ATOM 874 O O . THR A 1 107 ? 0.398 -6.708 11.508 1.00 93.56 107 THR A O 1
ATOM 877 N N . ILE A 1 108 ? 1.040 -4.613 10.960 1.00 94.81 108 ILE A N 1
ATOM 878 C CA . ILE A 1 108 ? 1.226 -4.868 9.527 1.00 94.81 108 ILE A CA 1
ATOM 879 C C . ILE A 1 108 ? 2.359 -5.872 9.323 1.00 94.81 108 ILE A C 1
ATOM 881 O O . ILE A 1 108 ? 2.142 -6.891 8.674 1.00 94.81 108 ILE A O 1
ATOM 885 N N . ASN A 1 109 ? 3.516 -5.651 9.952 1.00 95.25 109 ASN A N 1
ATOM 886 C CA . ASN A 1 109 ? 4.669 -6.539 9.846 1.00 95.25 109 ASN A CA 1
ATOM 887 C C . ASN A 1 109 ? 4.319 -7.980 10.244 1.00 95.25 109 ASN A C 1
ATOM 889 O O . ASN A 1 109 ? 4.603 -8.913 9.505 1.00 95.25 109 ASN A O 1
ATOM 893 N N . ARG A 1 110 ? 3.602 -8.180 11.358 1.00 97.19 110 ARG A N 1
ATOM 894 C CA . ARG A 1 110 ? 3.148 -9.516 11.779 1.00 97.19 110 ARG A CA 1
ATOM 895 C C . ARG A 1 110 ? 2.263 -10.194 10.728 1.00 97.19 110 ARG A C 1
ATOM 897 O O . ARG A 1 110 ? 2.408 -11.391 10.490 1.00 97.19 110 ARG A O 1
ATOM 904 N N . LYS A 1 111 ? 1.337 -9.454 10.106 1.00 96.81 111 LYS A N 1
ATOM 905 C CA . LYS A 1 111 ? 0.480 -9.993 9.036 1.00 96.81 111 LYS A CA 1
ATOM 906 C C . LYS A 1 111 ? 1.294 -10.330 7.784 1.00 96.81 111 LYS A C 1
ATOM 908 O O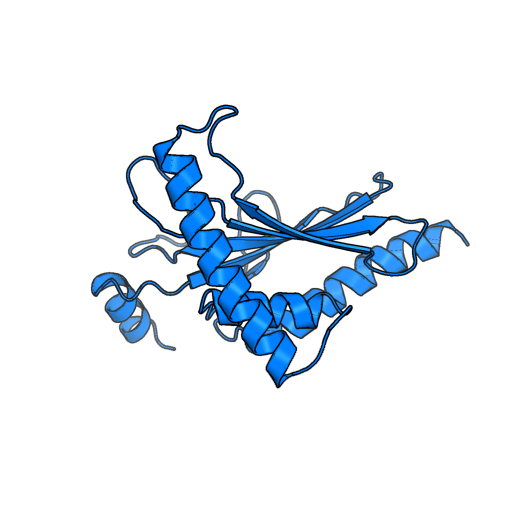 . LYS A 1 111 ? 1.093 -11.401 7.222 1.00 96.81 111 LYS A O 1
ATOM 913 N N . MET A 1 112 ? 2.227 -9.460 7.397 1.00 95.44 112 MET A N 1
ATOM 914 C CA . MET A 1 112 ? 3.125 -9.674 6.258 1.00 95.44 112 MET A CA 1
ATOM 915 C C . MET A 1 112 ? 4.022 -10.896 6.471 1.00 95.44 112 MET A C 1
ATOM 917 O O . MET A 1 112 ? 4.091 -11.748 5.596 1.00 95.44 112 MET A O 1
ATOM 921 N N . LEU A 1 113 ? 4.631 -11.045 7.652 1.00 95.62 113 LEU A N 1
ATOM 922 C CA . LEU A 1 113 ? 5.444 -12.214 8.003 1.00 95.62 113 LEU A CA 1
ATOM 923 C C . LEU A 1 113 ? 4.637 -13.513 7.959 1.00 95.62 113 LEU A C 1
ATOM 925 O O . LEU A 1 113 ? 5.134 -14.521 7.469 1.00 95.62 113 LEU A O 1
ATOM 929 N N . LYS A 1 114 ? 3.376 -13.492 8.409 1.00 97.31 114 LYS A N 1
ATOM 930 C CA . LYS A 1 114 ? 2.485 -14.652 8.280 1.00 97.31 114 LYS A CA 1
ATOM 931 C C . LYS A 1 114 ? 2.226 -15.009 6.811 1.00 97.31 114 LYS A C 1
ATOM 933 O O . LYS A 1 114 ? 2.239 -16.185 6.471 1.00 97.31 114 LYS A O 1
ATOM 938 N N . MET A 1 115 ? 2.011 -14.017 5.944 1.00 96.81 115 MET A N 1
ATOM 939 C CA . MET A 1 115 ? 1.857 -14.257 4.502 1.00 96.81 115 MET A CA 1
ATOM 940 C C . MET A 1 115 ? 3.153 -14.782 3.885 1.00 96.81 115 MET A C 1
ATOM 942 O O . MET A 1 115 ? 3.101 -15.730 3.120 1.00 96.81 115 MET A O 1
ATOM 946 N N . ILE A 1 116 ? 4.313 -14.243 4.264 1.00 94.69 116 ILE A N 1
ATOM 947 C CA . ILE A 1 116 ? 5.621 -14.736 3.807 1.00 94.69 116 ILE A CA 1
ATOM 948 C C . ILE A 1 116 ? 5.842 -16.192 4.230 1.00 94.69 116 ILE A C 1
ATOM 950 O O . ILE A 1 116 ? 6.287 -17.000 3.424 1.00 94.69 116 ILE A O 1
ATOM 954 N N . HIS A 1 117 ? 5.495 -16.548 5.466 1.00 95.88 117 HIS A N 1
ATOM 955 C CA . HIS A 1 117 ? 5.599 -17.925 5.943 1.00 95.88 117 HIS A CA 1
ATOM 956 C C . HIS A 1 117 ? 4.686 -18.884 5.161 1.00 95.88 117 HIS A C 1
ATOM 958 O O . HIS A 1 117 ? 5.093 -19.996 4.845 1.00 95.88 117 HIS A O 1
ATOM 964 N N . ASN A 1 118 ? 3.471 -18.443 4.826 1.00 96.06 118 ASN A N 1
ATOM 965 C CA . ASN A 1 118 ? 2.469 -19.279 4.162 1.00 96.06 118 ASN A CA 1
ATOM 966 C C . ASN A 1 118 ? 2.624 -19.344 2.632 1.00 96.06 118 ASN A C 1
ATOM 968 O O . ASN A 1 118 ? 2.242 -20.335 2.023 1.00 96.06 118 ASN A O 1
ATOM 972 N N . GLU A 1 119 ? 3.119 -18.275 2.009 1.00 95.75 119 GLU A N 1
ATOM 973 C CA . GLU A 1 119 ? 3.110 -18.063 0.553 1.00 95.75 119 GLU A CA 1
ATOM 974 C C . GLU A 1 119 ? 4.526 -17.891 -0.026 1.00 95.75 119 GLU A C 1
ATOM 976 O O . GLU A 1 119 ? 4.679 -17.619 -1.214 1.00 95.75 119 GLU A O 1
ATOM 981 N N . GLY A 1 120 ? 5.568 -18.002 0.803 1.00 94.56 120 GLY A N 1
ATOM 982 C CA . GLY A 1 120 ? 6.968 -17.818 0.418 1.00 94.56 120 GLY A CA 1
ATOM 983 C C . GLY A 1 120 ? 7.417 -16.354 0.361 1.00 94.56 120 GLY A C 1
ATOM 984 O O . GLY A 1 120 ? 6.611 -15.423 0.418 1.00 94.56 120 GLY A O 1
ATOM 985 N N . HIS A 1 121 ? 8.727 -16.135 0.255 1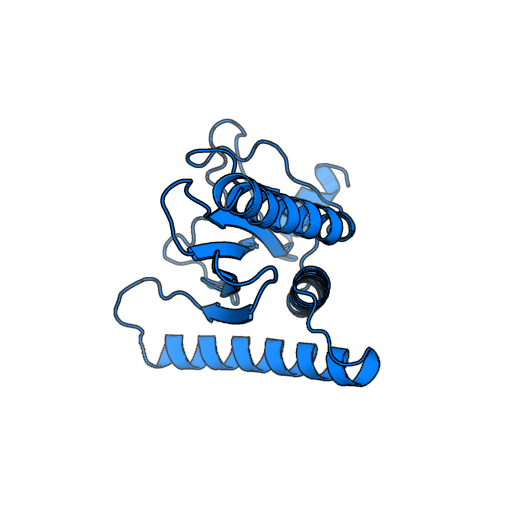.00 90.25 121 HIS A N 1
ATOM 986 C CA . HIS A 1 121 ? 9.303 -14.804 0.031 1.00 90.25 121 HIS A CA 1
ATOM 987 C C . HIS A 1 121 ? 8.977 -14.280 -1.377 1.00 90.25 121 HIS A C 1
ATOM 989 O O . HIS A 1 121 ? 8.804 -15.064 -2.307 1.00 90.25 121 HIS A O 1
ATOM 995 N N . THR A 1 122 ? 8.887 -12.955 -1.528 1.00 89.56 122 THR A N 1
ATOM 996 C CA . THR A 1 122 ? 8.677 -12.301 -2.826 1.00 89.56 122 THR A CA 1
ATOM 997 C C . THR A 1 122 ? 9.602 -11.104 -2.981 1.00 89.56 122 THR A C 1
ATOM 999 O O . THR A 1 122 ? 9.638 -10.237 -2.107 1.00 89.56 122 THR A O 1
ATOM 1002 N N . ASP A 1 123 ? 10.285 -11.056 -4.122 1.00 87.62 123 ASP A N 1
ATOM 1003 C CA . ASP A 1 123 ? 11.050 -9.896 -4.589 1.00 87.62 123 ASP A CA 1
ATOM 1004 C C . ASP A 1 123 ? 10.259 -9.089 -5.634 1.00 87.62 123 ASP A C 1
ATOM 1006 O O . ASP A 1 123 ? 10.706 -8.041 -6.090 1.00 87.62 123 ASP A O 1
ATOM 1010 N N . ASP A 1 124 ? 9.070 -9.565 -6.017 1.00 90.44 124 ASP A N 1
ATOM 1011 C CA . ASP A 1 124 ? 8.157 -8.856 -6.908 1.00 90.44 124 ASP A CA 1
ATOM 1012 C C . ASP A 1 124 ? 7.378 -7.789 -6.129 1.00 90.44 124 ASP A C 1
ATOM 1014 O O . ASP A 1 124 ? 6.688 -8.097 -5.146 1.00 90.44 124 ASP A O 1
ATOM 1018 N N . PHE A 1 125 ? 7.484 -6.530 -6.570 1.00 91.81 125 PHE A N 1
ATOM 1019 C CA . PHE A 1 125 ? 6.829 -5.410 -5.893 1.00 91.81 125 PHE A CA 1
ATOM 1020 C C . PHE A 1 125 ? 5.309 -5.530 -5.954 1.00 91.81 125 PHE A C 1
ATOM 1022 O O . PHE A 1 125 ? 4.642 -5.273 -4.953 1.00 91.81 125 PHE A O 1
ATOM 1029 N N . SER A 1 126 ? 4.756 -5.941 -7.095 1.00 93.62 126 SER A N 1
ATOM 1030 C CA . SER A 1 126 ? 3.310 -6.051 -7.279 1.00 93.62 126 SER A CA 1
ATOM 1031 C C . SER A 1 126 ? 2.716 -7.090 -6.326 1.00 93.62 126 SER A C 1
ATOM 1033 O O . SER A 1 126 ? 1.737 -6.812 -5.633 1.00 93.62 126 SER A O 1
ATOM 1035 N N . GLU A 1 127 ? 3.351 -8.253 -6.184 1.00 94.38 127 GLU A N 1
ATOM 1036 C CA . GLU A 1 127 ? 2.977 -9.264 -5.191 1.00 94.38 127 GLU A CA 1
ATOM 1037 C C . GLU A 1 127 ? 3.149 -8.759 -3.746 1.00 94.38 127 GLU A C 1
ATOM 1039 O O . GLU A 1 127 ? 2.250 -8.922 -2.911 1.00 94.38 127 GLU A O 1
ATOM 1044 N N . TYR A 1 128 ? 4.263 -8.084 -3.438 1.00 94.88 128 TYR A N 1
ATOM 1045 C CA . TYR A 1 128 ? 4.488 -7.486 -2.116 1.00 94.88 128 TYR A CA 1
ATOM 1046 C C . TYR A 1 128 ? 3.405 -6.449 -1.766 1.00 94.88 128 TYR A C 1
ATOM 1048 O O . TYR A 1 128 ? 2.869 -6.434 -0.653 1.00 94.88 128 TYR A O 1
ATOM 1056 N N . ALA A 1 129 ? 3.020 -5.619 -2.732 1.00 95.50 129 ALA A N 1
ATOM 1057 C CA . ALA A 1 129 ? 1.970 -4.621 -2.614 1.00 95.50 129 ALA A CA 1
ATOM 1058 C C . ALA A 1 129 ? 0.583 -5.242 -2.411 1.00 95.50 129 ALA A C 1
ATOM 1060 O O . ALA A 1 129 ? -0.196 -4.758 -1.585 1.00 95.50 129 ALA A O 1
ATOM 1061 N N . MET A 1 130 ? 0.281 -6.353 -3.086 1.00 95.94 130 MET A N 1
ATOM 1062 C CA . MET A 1 130 ? -0.964 -7.093 -2.866 1.00 95.94 130 MET A CA 1
ATOM 1063 C C . MET A 1 130 ? -1.031 -7.701 -1.459 1.00 95.94 130 MET A C 1
ATOM 1065 O O . MET A 1 130 ? -2.085 -7.666 -0.814 1.00 95.94 130 MET A O 1
ATOM 1069 N N . ARG A 1 131 ? 0.089 -8.208 -0.929 1.00 95.75 131 ARG A N 1
ATOM 1070 C CA . ARG A 1 131 ? 0.193 -8.660 0.473 1.00 95.75 131 ARG A CA 1
ATOM 1071 C C . ARG A 1 131 ? -0.013 -7.508 1.453 1.00 95.75 131 ARG A C 1
ATOM 1073 O O . ARG A 1 131 ? -0.794 -7.640 2.397 1.00 95.75 131 ARG A O 1
ATOM 1080 N N . PHE A 1 132 ? 0.593 -6.352 1.187 1.00 95.81 132 PHE A N 1
ATOM 1081 C CA . PHE A 1 132 ? 0.379 -5.140 1.975 1.00 95.81 132 PHE A CA 1
ATOM 1082 C C . PHE A 1 132 ? -1.099 -4.724 1.993 1.00 95.81 132 PHE A C 1
ATOM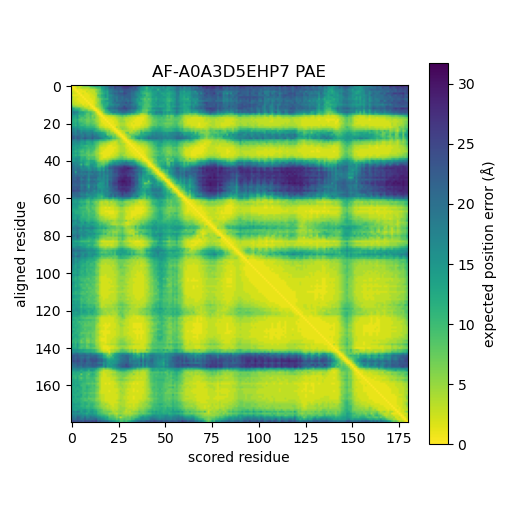 1084 O O . PHE A 1 132 ? -1.663 -4.522 3.070 1.00 95.81 132 PHE A O 1
ATOM 1091 N N . CYS A 1 133 ? -1.761 -4.701 0.833 1.00 94.12 133 CYS A N 1
ATOM 1092 C CA . CYS A 1 133 ? -3.190 -4.401 0.719 1.00 94.12 133 CYS A CA 1
ATOM 1093 C C . CYS A 1 133 ? -4.047 -5.372 1.546 1.00 94.12 133 CYS A C 1
ATOM 1095 O O . CYS A 1 133 ? -4.959 -4.943 2.256 1.00 94.12 133 CYS A O 1
ATOM 1097 N N . ARG A 1 134 ? -3.720 -6.672 1.543 1.00 93.38 134 ARG A N 1
ATOM 1098 C CA . ARG A 1 134 ? -4.370 -7.661 2.420 1.00 93.38 134 ARG A CA 1
ATOM 1099 C C . ARG A 1 134 ? -4.097 -7.391 3.902 1.00 93.38 134 ARG A C 1
ATOM 1101 O O . ARG A 1 134 ? -5.005 -7.527 4.719 1.00 93.38 134 ARG A O 1
ATOM 1108 N N . ALA A 1 135 ? -2.887 -6.970 4.272 1.00 93.62 135 ALA A N 1
ATOM 1109 C CA . ALA A 1 135 ? -2.532 -6.685 5.663 1.00 93.62 135 ALA A CA 1
ATOM 1110 C C . ALA A 1 135 ? -3.337 -5.511 6.252 1.00 93.62 135 ALA A C 1
ATOM 1112 O O . ALA A 1 135 ? -3.720 -5.555 7.428 1.00 93.62 135 ALA A O 1
ATOM 1113 N N . ILE A 1 136 ? -3.646 -4.504 5.437 1.00 90.12 136 ILE A N 1
ATOM 1114 C CA . ILE A 1 136 ? -4.458 -3.338 5.823 1.00 90.12 136 ILE A CA 1
ATOM 1115 C C . ILE A 1 136 ? -5.950 -3.492 5.490 1.00 90.12 136 ILE A C 1
ATOM 1117 O O . ILE A 1 136 ? -6.725 -2.577 5.742 1.00 90.12 136 ILE A O 1
ATOM 1121 N N . ASN A 1 137 ? -6.365 -4.645 4.950 1.00 87.00 137 ASN A N 1
ATOM 1122 C CA . ASN A 1 137 ? -7.728 -4.911 4.480 1.00 87.00 137 ASN A CA 1
ATOM 1123 C C . ASN A 1 137 ? -8.234 -3.919 3.411 1.00 87.00 137 ASN A C 1
ATOM 1125 O O . ASN A 1 137 ? -9.428 -3.614 3.379 1.00 87.00 137 ASN A O 1
ATOM 1129 N N . ALA A 1 138 ? -7.358 -3.443 2.524 1.00 86.00 138 ALA A N 1
ATOM 1130 C CA . ALA A 1 138 ? -7.753 -2.578 1.419 1.00 86.00 138 ALA A CA 1
ATOM 1131 C C . ALA A 1 138 ? -8.702 -3.303 0.449 1.00 86.00 138 ALA A C 1
ATOM 1133 O O . ALA A 1 138 ? -8.516 -4.486 0.148 1.00 86.00 138 ALA A O 1
ATOM 1134 N N . LYS A 1 139 ? -9.729 -2.596 -0.032 1.00 82.06 139 LYS A N 1
ATOM 1135 C CA . LYS A 1 139 ? -10.759 -3.141 -0.941 1.00 82.06 139 LYS A CA 1
ATOM 1136 C C . LYS A 1 139 ? -10.842 -2.433 -2.285 1.00 82.06 139 LYS A C 1
ATOM 1138 O O . LYS A 1 139 ? -11.403 -2.997 -3.215 1.00 82.06 139 LYS A O 1
ATOM 1143 N N . ALA A 1 140 ? -10.282 -1.236 -2.388 1.00 81.88 140 ALA A N 1
ATOM 1144 C CA . ALA A 1 140 ? -10.330 -0.426 -3.593 1.00 81.88 140 ALA A CA 1
ATOM 1145 C C . ALA A 1 140 ? -9.005 0.308 -3.804 1.00 81.88 140 ALA A C 1
ATOM 1147 O O . ALA A 1 140 ? -8.221 0.486 -2.866 1.00 81.88 140 ALA A O 1
ATOM 1148 N N . PHE A 1 141 ? -8.781 0.755 -5.032 1.00 84.94 141 PHE A N 1
ATOM 1149 C CA . PHE A 1 141 ? -7.667 1.627 -5.372 1.00 84.94 141 PHE A CA 1
ATOM 1150 C C . PHE A 1 141 ? -8.075 2.660 -6.425 1.00 84.94 141 PHE A C 1
ATOM 1152 O O . PHE A 1 141 ? -9.143 2.558 -7.027 1.00 84.94 141 PHE A O 1
ATOM 1159 N N . TYR A 1 142 ? -7.235 3.669 -6.628 1.00 80.31 142 TYR A N 1
ATOM 1160 C CA . TYR A 1 142 ? -7.399 4.669 -7.683 1.00 80.31 142 TYR A CA 1
ATOM 1161 C C . TYR A 1 142 ? -6.047 5.281 -8.060 1.00 80.31 142 TYR A C 1
ATOM 1163 O O . TYR A 1 142 ? -5.083 5.218 -7.289 1.00 80.31 142 TYR A O 1
ATOM 1171 N N . HIS A 1 143 ? -6.000 5.894 -9.241 1.00 74.94 143 HIS A N 1
ATOM 1172 C CA . HIS A 1 143 ? -4.819 6.564 -9.781 1.00 74.94 143 HIS A CA 1
ATOM 1173 C C . HIS A 1 143 ? -4.856 8.061 -9.473 1.00 74.94 143 HIS A C 1
ATOM 1175 O O . HIS A 1 143 ? -5.917 8.689 -9.515 1.00 74.94 143 HIS A O 1
ATOM 1181 N N . ASN A 1 144 ? -3.690 8.643 -9.200 1.00 65.81 144 ASN A N 1
ATOM 1182 C CA . ASN A 1 144 ? -3.524 10.090 -9.249 1.00 65.81 144 ASN A CA 1
ATOM 1183 C C . ASN A 1 144 ? -3.172 10.492 -10.690 1.00 65.81 144 ASN A C 1
ATOM 1185 O O . ASN A 1 144 ? -2.063 10.216 -11.138 1.00 65.81 144 ASN A O 1
ATOM 1189 N N . ILE A 1 145 ? -4.119 11.095 -11.411 1.00 50.72 145 ILE A N 1
ATOM 1190 C CA . ILE A 1 145 ? -3.895 11.683 -12.736 1.00 50.72 145 ILE A CA 1
ATOM 1191 C C . ILE A 1 145 ? -4.014 13.192 -12.532 1.00 50.72 145 ILE A C 1
ATOM 1193 O O . ILE A 1 145 ? -5.113 13.694 -12.349 1.00 50.72 145 ILE A O 1
ATOM 1197 N N . ASP A 1 146 ? -2.876 13.879 -12.465 1.00 45.69 146 ASP A N 1
ATOM 1198 C CA . ASP A 1 146 ? -2.738 15.338 -12.381 1.00 45.69 146 ASP A CA 1
ATOM 1199 C C . ASP A 1 146 ? -3.490 16.077 -11.250 1.00 45.69 146 ASP A C 1
ATOM 1201 O O . ASP A 1 146 ? -4.715 16.208 -11.209 1.00 45.69 146 ASP A O 1
ATOM 1205 N N . GLY A 1 147 ? -2.716 16.684 -10.341 1.00 43.22 147 GLY A N 1
ATOM 1206 C CA . GLY A 1 147 ? -3.163 17.851 -9.567 1.00 43.22 147 GLY A CA 1
ATOM 1207 C C . GLY A 1 147 ? -4.451 17.691 -8.744 1.00 43.22 147 GLY A C 1
ATOM 1208 O O . GLY A 1 147 ? -5.216 18.646 -8.647 1.00 43.22 147 GLY A O 1
ATOM 1209 N N . ASN A 1 148 ? -4.672 16.522 -8.126 1.00 44.16 148 ASN A N 1
ATOM 1210 C CA . ASN A 1 148 ? -5.828 16.173 -7.276 1.00 44.16 148 ASN A CA 1
ATOM 1211 C C . ASN A 1 148 ? -7.128 15.759 -7.996 1.00 44.16 148 ASN A C 1
ATOM 1213 O O . ASN A 1 148 ? -8.168 15.671 -7.341 1.00 44.16 148 ASN A O 1
ATOM 1217 N N . ARG A 1 149 ? -7.114 15.444 -9.298 1.00 46.09 149 ARG A N 1
ATOM 1218 C CA . ARG A 1 149 ? -8.314 14.943 -9.997 1.00 46.09 149 ARG A CA 1
ATOM 1219 C C . ARG A 1 149 ? -8.229 13.437 -10.255 1.00 46.09 149 ARG A C 1
ATOM 1221 O O . ARG A 1 149 ? -7.782 12.983 -11.297 1.00 46.09 149 ARG A O 1
ATOM 1228 N N . ALA A 1 150 ? -8.687 12.627 -9.301 1.00 50.31 150 ALA A N 1
ATOM 1229 C CA . ALA A 1 150 ? -8.831 11.187 -9.527 1.00 50.31 150 ALA A CA 1
ATOM 1230 C C . ALA A 1 150 ? -9.899 10.924 -10.608 1.00 50.31 150 ALA A C 1
ATOM 1232 O O . ALA A 1 150 ? -11.058 11.283 -10.417 1.00 50.31 150 ALA A O 1
ATOM 1233 N N . GLN A 1 151 ? -9.526 10.293 -11.728 1.00 54.75 151 GLN A N 1
ATOM 1234 C CA . GLN A 1 151 ? -10.453 10.035 -12.843 1.00 54.75 151 GLN A CA 1
ATOM 1235 C C . GLN A 1 151 ? -11.250 8.720 -12.739 1.00 54.75 151 GLN A C 1
ATOM 1237 O O . GLN A 1 151 ? -12.181 8.530 -13.512 1.00 54.75 151 GLN A O 1
ATOM 1242 N N . SER A 1 152 ? -10.968 7.810 -11.800 1.00 62.00 152 SER A N 1
ATOM 1243 C CA . SER A 1 152 ? -11.867 6.678 -11.496 1.00 62.00 152 SER A CA 1
ATOM 1244 C C . SER A 1 152 ? -11.430 5.913 -10.244 1.00 62.00 152 SER A C 1
ATOM 1246 O O . SER A 1 152 ? -10.237 5.733 -9.994 1.00 62.00 152 SER A O 1
ATOM 1248 N N . ILE A 1 153 ? -12.400 5.453 -9.446 1.00 69.50 153 ILE A N 1
ATOM 1249 C CA . ILE A 1 153 ? -12.184 4.471 -8.376 1.00 69.50 153 ILE A CA 1
ATOM 1250 C C . ILE A 1 153 ? -12.392 3.064 -8.929 1.00 69.50 153 ILE A C 1
ATOM 1252 O O . ILE A 1 153 ? -13.387 2.786 -9.598 1.00 69.50 153 ILE A O 1
ATOM 1256 N N . ASN A 1 154 ? -11.479 2.154 -8.603 1.00 76.00 154 ASN A N 1
ATOM 1257 C CA . ASN A 1 154 ? -11.625 0.741 -8.896 1.00 76.00 154 ASN A CA 1
ATOM 1258 C C . ASN A 1 154 ? -11.917 -0.027 -7.602 1.00 76.00 154 ASN A C 1
ATOM 1260 O O . ASN A 1 154 ? -11.069 -0.159 -6.717 1.00 76.00 154 ASN A O 1
ATOM 1264 N N . HIS A 1 155 ? -13.142 -0.540 -7.489 1.00 76.94 155 HIS A N 1
ATOM 1265 C CA . HIS A 1 155 ? -13.598 -1.318 -6.333 1.00 76.94 155 HIS A CA 1
ATOM 1266 C C . HIS A 1 155 ? -13.110 -2.774 -6.336 1.00 76.94 155 HIS A C 1
ATOM 1268 O O . HIS A 1 155 ? -13.441 -3.531 -5.424 1.00 76.94 155 HIS A O 1
ATOM 1274 N N . ASN A 1 156 ? -12.353 -3.188 -7.353 1.00 82.88 156 ASN A N 1
ATOM 1275 C CA . ASN A 1 156 ? -11.728 -4.497 -7.413 1.00 82.88 156 ASN A CA 1
ATOM 1276 C C . ASN A 1 156 ? -10.224 -4.369 -7.158 1.00 82.88 156 ASN A C 1
ATOM 1278 O O . ASN A 1 156 ? -9.433 -4.227 -8.089 1.00 82.88 156 ASN A O 1
ATOM 1282 N N . ILE A 1 157 ? -9.818 -4.489 -5.889 1.00 87.81 157 ILE A N 1
ATOM 1283 C CA . ILE A 1 157 ? -8.399 -4.463 -5.498 1.00 87.81 157 ILE A CA 1
ATOM 1284 C C . ILE A 1 157 ? -7.544 -5.516 -6.221 1.00 87.81 157 ILE A C 1
ATOM 1286 O O . ILE A 1 157 ? -6.343 -5.322 -6.355 1.00 87.81 157 ILE A O 1
ATOM 1290 N N . GLY A 1 158 ? -8.136 -6.604 -6.729 1.00 88.88 158 GLY A N 1
ATOM 1291 C CA . GLY A 1 158 ? -7.414 -7.624 -7.493 1.00 88.88 158 GLY A CA 1
ATOM 1292 C C . GLY A 1 158 ? -6.788 -7.101 -8.791 1.00 88.88 158 GLY A C 1
ATOM 1293 O O . GLY A 1 158 ? -5.792 -7.660 -9.239 1.00 88.88 158 GLY A O 1
ATOM 1294 N N . LEU A 1 159 ? -7.319 -6.011 -9.358 1.00 90.69 159 LEU A N 1
ATOM 1295 C CA . LEU A 1 159 ? -6.778 -5.387 -10.571 1.00 90.69 159 LEU A CA 1
ATOM 1296 C C . LEU A 1 159 ? -5.531 -4.531 -10.302 1.00 90.69 159 LEU A C 1
ATOM 1298 O O . LEU A 1 159 ? -4.772 -4.265 -11.229 1.00 90.69 159 LEU A O 1
ATOM 1302 N N . LEU A 1 160 ? -5.265 -4.160 -9.042 1.00 92.19 160 LEU A N 1
ATOM 1303 C CA . LEU A 1 160 ? -4.119 -3.321 -8.679 1.00 92.19 160 LEU A CA 1
ATOM 1304 C C . LEU A 1 160 ? -2.780 -3.948 -9.087 1.00 92.19 160 LEU A C 1
ATOM 1306 O O . LEU A 1 160 ? -1.861 -3.228 -9.462 1.00 92.19 160 LEU A O 1
ATOM 1310 N N . ARG A 1 161 ? -2.663 -5.282 -9.040 1.00 94.06 16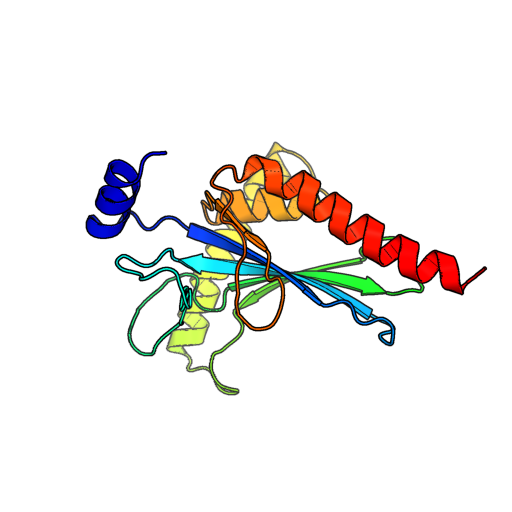1 ARG A N 1
ATOM 1311 C CA . ARG A 1 161 ? -1.433 -5.985 -9.436 1.00 94.06 161 ARG A CA 1
ATOM 1312 C C . ARG A 1 161 ? -1.034 -5.647 -10.873 1.00 94.06 161 ARG A C 1
ATOM 1314 O O . ARG A 1 161 ? 0.106 -5.274 -11.117 1.00 94.06 161 ARG A O 1
ATOM 1321 N 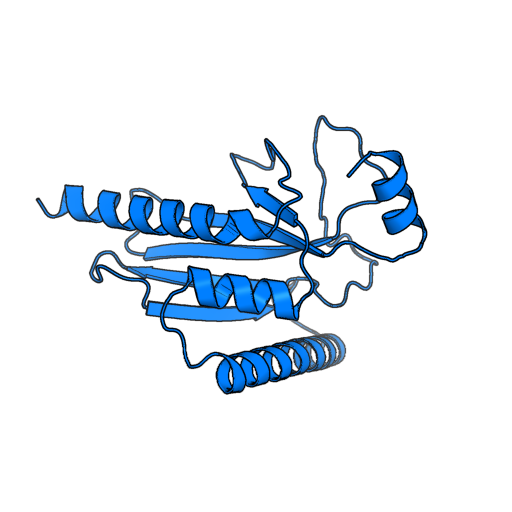N . SER A 1 162 ? -1.982 -5.745 -11.802 1.00 92.44 162 SER A N 1
ATOM 1322 C CA . SER A 1 162 ? -1.736 -5.463 -13.216 1.00 92.44 162 SER A CA 1
ATOM 1323 C C . SER A 1 162 ? -1.386 -3.994 -13.449 1.00 92.44 162 SER A C 1
ATOM 1325 O O . SER A 1 162 ? -0.496 -3.703 -14.240 1.00 92.44 162 SER A O 1
ATOM 1327 N N . GLU A 1 163 ? -2.022 -3.077 -12.719 1.00 91.69 163 GLU A N 1
ATOM 1328 C CA . GLU A 1 163 ? -1.717 -1.641 -12.790 1.00 91.69 163 GLU A CA 1
ATOM 1329 C C . GLU A 1 163 ? -0.298 -1.319 -12.304 1.00 91.69 163 GLU A C 1
ATOM 1331 O O . GLU A 1 163 ? 0.415 -0.520 -12.914 1.00 91.69 163 GLU A O 1
ATOM 1336 N N . LEU A 1 164 ? 0.149 -1.980 -11.232 1.00 92.19 164 LEU A N 1
ATOM 1337 C CA . LEU A 1 164 ? 1.523 -1.870 -10.746 1.00 92.19 164 LEU A CA 1
ATOM 1338 C C . LEU A 1 164 ? 2.523 -2.418 -11.767 1.00 92.19 164 LEU A C 1
ATOM 1340 O O . LEU A 1 164 ? 3.509 -1.747 -12.067 1.00 92.19 164 LEU A O 1
ATOM 1344 N N . ASP A 1 165 ? 2.245 -3.584 -12.354 1.00 92.44 165 ASP A N 1
ATOM 1345 C CA . ASP A 1 165 ? 3.104 -4.180 -13.382 1.00 92.44 165 ASP A CA 1
ATOM 1346 C C . ASP A 1 165 ? 3.244 -3.266 -14.609 1.00 92.44 165 ASP A C 1
ATOM 1348 O O . ASP A 1 165 ? 4.338 -3.131 -15.164 1.00 92.44 165 ASP A O 1
ATOM 1352 N N . ILE A 1 166 ? 2.152 -2.615 -15.028 1.00 90.38 166 ILE A N 1
ATOM 1353 C CA . ILE A 1 166 ? 2.155 -1.635 -16.123 1.00 90.38 166 ILE A CA 1
ATOM 1354 C C . ILE A 1 166 ? 3.010 -0.420 -15.752 1.00 90.38 166 ILE A C 1
ATOM 1356 O O . ILE A 1 166 ? 3.867 -0.016 -16.542 1.00 90.38 166 ILE A O 1
ATOM 1360 N N . ALA A 1 167 ? 2.829 0.143 -14.554 1.00 88.88 167 ALA A N 1
ATOM 1361 C CA . ALA A 1 167 ? 3.599 1.299 -14.096 1.00 88.88 167 ALA A CA 1
ATOM 1362 C C . ALA A 1 167 ? 5.109 1.002 -14.027 1.00 88.88 167 ALA A C 1
ATOM 1364 O O . ALA A 1 167 ? 5.915 1.774 -14.548 1.00 88.88 167 ALA A O 1
ATOM 1365 N N . ILE A 1 168 ? 5.497 -0.151 -13.468 1.00 89.62 168 ILE A N 1
ATOM 1366 C CA . ILE A 1 168 ? 6.901 -0.586 -13.389 1.00 89.62 168 ILE A CA 1
ATOM 1367 C C . ILE A 1 168 ? 7.497 -0.727 -14.793 1.00 89.62 168 ILE A C 1
ATOM 1369 O O . ILE A 1 168 ? 8.554 -0.161 -15.076 1.00 89.62 168 ILE A O 1
ATOM 1373 N N . LYS A 1 169 ? 6.816 -1.454 -15.690 1.00 88.94 169 LYS A N 1
ATOM 1374 C CA . LYS A 1 169 ? 7.288 -1.668 -17.069 1.00 88.94 169 LYS A CA 1
ATOM 1375 C C . LYS A 1 169 ? 7.444 -0.355 -17.828 1.00 88.94 169 LYS A C 1
ATOM 1377 O O . LYS A 1 169 ? 8.425 -0.190 -18.547 1.00 88.94 169 LYS A O 1
ATOM 1382 N N . THR A 1 170 ? 6.511 0.576 -17.641 1.00 87.50 170 THR A N 1
ATOM 1383 C CA . THR A 1 170 ? 6.540 1.897 -18.283 1.00 87.50 170 THR A CA 1
ATOM 1384 C C . THR A 1 170 ? 7.764 2.699 -17.843 1.00 87.50 170 THR A C 1
ATOM 1386 O O . THR A 1 170 ? 8.493 3.224 -18.687 1.00 87.50 170 THR A O 1
ATOM 1389 N N . ASN A 1 171 ? 8.045 2.735 -16.537 1.00 85.75 171 ASN A N 1
ATOM 1390 C CA . ASN A 1 171 ? 9.210 3.442 -15.999 1.00 85.75 171 ASN A CA 1
ATOM 1391 C C . ASN A 1 171 ? 10.528 2.828 -16.516 1.00 85.75 171 ASN A C 1
ATOM 1393 O O . ASN A 1 171 ? 11.391 3.552 -17.010 1.00 85.75 171 ASN A O 1
ATOM 1397 N N . LEU A 1 172 ? 10.662 1.495 -16.487 1.00 84.12 172 LEU A N 1
ATOM 1398 C CA . LEU A 1 172 ? 11.865 0.800 -16.974 1.00 84.12 172 LEU A CA 1
ATOM 1399 C C . LEU A 1 172 ? 12.090 0.986 -18.481 1.00 84.12 172 LEU A C 1
ATOM 1401 O O . LEU A 1 172 ? 13.212 1.255 -18.908 1.00 84.12 172 LEU A O 1
ATOM 1405 N N . ALA A 1 173 ? 11.034 0.874 -19.292 1.00 84.38 173 ALA A N 1
ATOM 1406 C CA . ALA A 1 173 ? 11.127 1.059 -20.740 1.00 84.38 173 ALA A CA 1
ATOM 1407 C C . ALA A 1 173 ? 11.565 2.485 -21.107 1.00 84.38 173 ALA A C 1
ATOM 1409 O O . ALA A 1 173 ? 12.373 2.662 -22.018 1.00 84.38 173 ALA A O 1
ATOM 1410 N N . THR A 1 174 ? 11.086 3.486 -20.361 1.00 82.94 174 THR A N 1
ATOM 1411 C CA . THR A 1 174 ? 11.440 4.896 -20.585 1.00 82.94 174 THR A CA 1
ATOM 1412 C C . THR A 1 174 ? 12.926 5.178 -20.332 1.00 82.94 174 THR A C 1
ATOM 1414 O O . THR A 1 174 ? 13.515 6.031 -20.996 1.00 82.94 174 THR A O 1
ATOM 1417 N N . TRP A 1 175 ? 13.566 4.468 -19.398 1.00 83.00 175 TRP A N 1
ATOM 1418 C CA . TRP A 1 175 ? 15.020 4.545 -19.228 1.00 83.00 175 TRP A CA 1
ATOM 1419 C C . TRP A 1 175 ? 15.777 3.752 -20.293 1.00 83.00 175 TRP A C 1
ATOM 1421 O O . TRP A 1 175 ? 16.759 4.259 -20.834 1.00 83.00 175 TRP A O 1
ATOM 1431 N N . ALA A 1 176 ? 15.313 2.549 -20.643 1.00 78.44 176 ALA A N 1
ATOM 1432 C CA . ALA A 1 176 ? 15.958 1.718 -21.660 1.00 78.44 176 ALA A CA 1
ATOM 1433 C C . ALA A 1 176 ? 16.046 2.427 -23.023 1.00 78.44 176 ALA A C 1
ATOM 1435 O O . ALA A 1 176 ? 17.086 2.374 -23.674 1.00 78.44 176 ALA A O 1
ATOM 1436 N N . SER A 1 177 ? 15.003 3.167 -23.418 1.00 77.44 177 SER A N 1
ATOM 1437 C CA . SER A 1 177 ? 14.991 3.940 -24.667 1.00 77.44 177 SER A CA 1
ATOM 1438 C C . SER A 1 177 ? 15.979 5.113 -24.703 1.00 77.44 177 SER A C 1
ATOM 1440 O O . SER A 1 177 ? 16.082 5.771 -25.729 1.00 77.44 177 SER A O 1
ATOM 1442 N N . ARG A 1 178 ? 16.658 5.429 -23.594 1.00 69.25 178 ARG A N 1
ATOM 1443 C CA . ARG A 1 178 ? 17.681 6.489 -23.517 1.00 69.25 178 ARG A CA 1
ATOM 1444 C C . ARG A 1 178 ? 19.104 5.970 -23.538 1.00 69.25 178 ARG A C 1
ATOM 1446 O O . ARG A 1 178 ? 20.019 6.730 -23.827 1.00 69.25 178 ARG A O 1
ATOM 1453 N N . ALA A 1 179 ? 19.288 4.725 -23.115 1.00 62.44 179 ALA A N 1
ATOM 1454 C CA . ALA A 1 179 ? 20.590 4.076 -23.113 1.00 62.44 179 ALA A CA 1
ATOM 1455 C C . ALA A 1 179 ? 20.966 3.532 -24.505 1.00 62.44 179 ALA A C 1
ATOM 1457 O O . ALA A 1 179 ? 22.121 3.161 -24.705 1.00 62.44 179 ALA A O 1
ATOM 1458 N N . ALA A 1 180 ? 19.992 3.460 -25.422 1.00 58.00 180 ALA A N 1
ATOM 1459 C CA . ALA A 1 180 ? 20.144 3.104 -26.832 1.00 58.00 180 ALA A CA 1
ATOM 1460 C C . ALA A 1 180 ? 20.394 4.349 -27.693 1.00 58.00 180 ALA A C 1
ATOM 1462 O O . ALA A 1 180 ? 21.197 4.234 -28.644 1.00 58.00 180 ALA A O 1
#

Solvent-accessible surface area (backbone atoms only — not comparable to full-atom values): 10533 Å² total; per-residue (Å²): 134,57,73,70,63,51,50,54,32,40,71,71,68,53,66,55,29,26,34,38,43,40,76,54,66,52,100,84,51,66,52,34,37,44,32,40,35,50,40,56,69,71,82,75,79,70,82,89,60,56,79,62,62,69,88,54,91,84,71,90,55,87,53,63,47,28,33,38,36,38,37,34,37,73,92,44,99,51,72,79,44,82,47,78,47,66,56,69,94,50,102,68,77,53,71,70,56,50,54,51,50,48,56,45,52,52,53,38,48,55,44,44,51,52,47,33,73,76,70,47,85,74,89,48,63,40,62,48,50,52,48,49,34,58,50,68,57,41,44,26,35,33,52,72,52,68,97,70,46,64,85,54,80,40,74,55,45,80,56,51,41,60,54,43,51,50,52,54,52,52,57,49,50,62,44,55,71,68,79,108